Protein AF-0000000086879942 (afdb_homodimer)

Secondary structure (DSSP, 8-state):
-------------------------S----------PPPPPPSSHHHHHHHHHHHHHHHHHHHHHHHTTSS--STT--EEEPPPEEEEEEEETTTEEEEEEEEEEEEEETTEEEEEEEEEEEEEEEETTTEEEEEEEEEE------/-----------------SS-----------------PPPPPPSSHHHHHHHHHHHHHHHHHHHHHHHTTSS--STT--EEEPPPEEEEEEEETTTEEEEEEEEEEEEEETTEEEEEEEEEEEEEEEETTTEEEEEEEEEE------

Sequence (292 aa):
MSILVLSIGAILSIPSVSAAHPHDEVTKGKDSIEWVALWGFPQTREKQLERMLTTELQRKTLFALQEKQYLKSGKENVYSIEPFQVANMRTVEGGFYVLDVIASVHKVINNKVDKKVEKYQITFRHSYDLGFVVTNVVKKLTTLSCMSILVLSIGAILSIPSVSAAHPHDEVTKGKDSIEWVALWGFPQTREKQLERMLTTELQRKTLFALQEKQYLKSGKENVYSIEPFQVANMRTVEGGFYVLDVIASVHKVINNKVDKKVEKYQITFRHSYDLGFVVTNVVKKLTTLSC

Structure (mmCIF, N/CA/C/O backbone):
data_AF-0000000086879942-model_v1
#
loop_
_entity.id
_entity.type
_entity.pdbx_description
1 polymer 'DUF3888 domain-containing protein'
#
loop_
_atom_site.group_PDB
_atom_site.id
_atom_site.type_symbol
_atom_site.label_atom_id
_atom_site.label_alt_id
_atom_site.label_comp_id
_atom_site.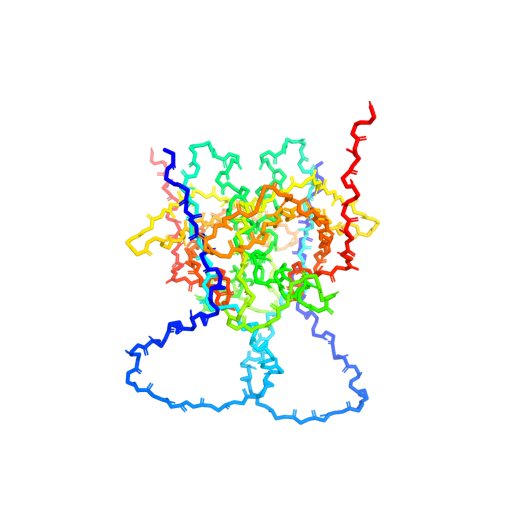label_asym_id
_atom_site.label_entity_id
_atom_site.label_seq_id
_atom_site.pdbx_PDB_ins_code
_atom_site.Cartn_x
_atom_site.Cartn_y
_atom_site.Cartn_z
_atom_site.occupancy
_atom_site.B_iso_or_equiv
_atom_site.auth_seq_id
_atom_site.auth_comp_id
_atom_site.auth_asym_id
_atom_site.auth_atom_id
_atom_site.pdbx_PDB_model_num
ATOM 1 N N . MET A 1 1 ? 11.547 26.438 -6.938 1 19.48 1 MET A N 1
ATOM 2 C CA . MET A 1 1 ? 11.141 25.438 -5.965 1 19.48 1 MET A CA 1
ATOM 3 C C . MET A 1 1 ? 9.625 25.266 -5.953 1 19.48 1 MET A C 1
ATOM 5 O O . MET A 1 1 ? 8.906 26.125 -5.453 1 19.48 1 MET A O 1
ATOM 9 N N . SER A 1 2 ? 8.953 24.844 -6.957 1 19.64 2 SER A N 1
ATOM 10 C CA . SER A 1 2 ? 7.5 24.875 -7.109 1 19.64 2 SER A CA 1
ATOM 11 C C . SER A 1 2 ? 6.812 24.078 -6.012 1 19.64 2 SER A C 1
ATOM 13 O O . SER A 1 2 ? 7.062 22.875 -5.859 1 19.64 2 SER A O 1
ATOM 15 N N . ILE A 1 3 ? 6.605 24.891 -4.965 1 20.94 3 ILE A N 1
ATOM 16 C CA . ILE A 1 3 ? 5.898 24.391 -3.789 1 20.94 3 ILE A CA 1
ATOM 17 C C . ILE A 1 3 ? 4.492 23.953 -4.18 1 20.94 3 ILE A C 1
ATOM 19 O O . ILE A 1 3 ? 3.76 24.688 -4.844 1 20.94 3 ILE A O 1
ATOM 23 N N . LEU A 1 4 ? 4.355 22.828 -4.449 1 23.31 4 LEU A N 1
ATOM 24 C CA . LEU A 1 4 ? 2.988 22.375 -4.664 1 23.31 4 LEU A CA 1
ATOM 25 C C . LEU A 1 4 ? 2.141 22.578 -3.414 1 23.31 4 LEU A C 1
ATOM 27 O O . LEU A 1 4 ? 2.494 22.109 -2.33 1 23.31 4 LEU A O 1
ATOM 31 N N . VAL A 1 5 ? 1.618 23.797 -3.389 1 24.08 5 VAL A N 1
ATOM 32 C CA . VAL A 1 5 ? 0.678 24.109 -2.318 1 24.08 5 VAL A CA 1
ATOM 33 C C . VAL A 1 5 ? -0.572 23.25 -2.459 1 24.08 5 VAL A C 1
ATOM 35 O O . VAL A 1 5 ? -1.153 23.156 -3.543 1 24.08 5 VAL A O 1
ATOM 38 N N . LEU A 1 6 ? -0.509 22.281 -1.797 1 26.98 6 LEU A N 1
ATOM 39 C CA . LEU A 1 6 ? -1.739 21.5 -1.755 1 26.98 6 LEU A CA 1
ATOM 40 C C . LEU A 1 6 ? -2.816 22.219 -0.951 1 26.98 6 LEU A C 1
ATOM 42 O O . LEU A 1 6 ? -2.592 22.578 0.204 1 26.98 6 LEU A O 1
ATOM 46 N N . SER A 1 7 ? -3.457 23.125 -1.669 1 24.33 7 SER A N 1
ATOM 47 C CA . SER A 1 7 ? -4.676 23.5 -0.963 1 24.33 7 SER A CA 1
ATOM 48 C C . SER A 1 7 ? -5.547 22.297 -0.667 1 24.33 7 SER A C 1
ATOM 50 O O . SER A 1 7 ? -5.812 21.484 -1.556 1 24.33 7 SER A O 1
ATOM 52 N N . ILE A 1 8 ? -5.406 21.859 0.352 1 27.02 8 ILE A N 1
ATOM 53 C CA . ILE A 1 8 ? -6.414 20.891 0.772 1 27.02 8 ILE A CA 1
ATOM 54 C C . ILE A 1 8 ? -7.789 21.547 0.793 1 27.02 8 ILE A C 1
ATOM 56 O O . ILE A 1 8 ? -8.141 22.234 1.756 1 27.02 8 ILE A O 1
ATOM 60 N N . GLY A 1 9 ? -8.258 22.375 -0.102 1 25.64 9 GLY A N 1
ATOM 61 C CA . GLY A 1 9 ? -9.711 22.438 -0.147 1 25.64 9 GLY A CA 1
ATOM 62 C C . GLY A 1 9 ? -10.344 21.094 -0.454 1 25.64 9 GLY A C 1
ATOM 63 O O . GLY A 1 9 ? -9.75 20.266 -1.144 1 25.64 9 GLY A O 1
ATOM 64 N N . ALA A 1 10 ? -11.25 20.484 0.418 1 26.92 10 ALA A N 1
ATOM 65 C CA . ALA A 1 10 ? -11.828 19.234 -0.067 1 26.92 10 ALA A CA 1
ATOM 66 C C . ALA A 1 10 ? -12.328 19.375 -1.502 1 26.92 10 ALA A C 1
ATOM 68 O O . ALA A 1 10 ? -13.516 19.625 -1.73 1 26.92 10 ALA A O 1
ATOM 69 N N . ILE A 1 11 ? -11.945 20.062 -2.355 1 23.33 11 ILE A N 1
ATOM 70 C CA . ILE A 1 11 ? -12.75 20.016 -3.568 1 23.33 11 ILE A CA 1
ATOM 71 C C . ILE A 1 11 ? -12.633 18.625 -4.211 1 23.33 11 ILE A C 1
ATOM 73 O O . ILE A 1 11 ? -11.539 18.188 -4.562 1 23.33 11 ILE A O 1
ATOM 77 N N . LEU A 1 12 ? -13.758 17.688 -3.975 1 26.22 12 LEU A N 1
ATOM 78 C CA . LEU A 1 12 ? -14.242 16.531 -4.73 1 26.22 12 LEU A CA 1
ATOM 79 C C . LEU A 1 12 ? -14.219 16.812 -6.23 1 26.22 12 LEU A C 1
ATOM 81 O O . LEU A 1 12 ? -14.859 17.766 -6.695 1 26.22 12 LEU A O 1
ATOM 85 N N . SER A 1 13 ? -13.281 16.891 -6.746 1 25.53 13 SER A N 1
ATOM 86 C CA . SER A 1 13 ? -13.602 17.078 -8.156 1 25.53 13 SER A CA 1
ATOM 87 C C . SER A 1 13 ? -14.617 16.047 -8.641 1 25.53 13 SER A C 1
ATOM 89 O O . SER A 1 13 ? -14.523 14.867 -8.281 1 25.53 13 SER A O 1
ATOM 91 N N . ILE A 1 14 ? -15.914 16.531 -8.969 1 24.05 14 ILE A N 1
ATOM 92 C CA . ILE A 1 14 ? -16.969 15.938 -9.781 1 24.05 14 ILE A CA 1
ATOM 93 C C . ILE A 1 14 ? -16.359 15.258 -11 1 24.05 14 ILE A C 1
ATOM 95 O O . ILE A 1 14 ? -15.633 15.875 -11.773 1 24.05 14 ILE A O 1
ATOM 99 N N . PRO A 1 15 ? -16.234 13.938 -10.883 1 27.42 15 PRO A N 1
ATOM 100 C CA . PRO A 1 15 ? -16.266 13.438 -12.258 1 27.42 15 PRO A CA 1
ATOM 101 C C . PRO A 1 15 ? -17.328 14.133 -13.117 1 27.42 15 PRO A C 1
ATOM 103 O O . PRO A 1 15 ? -18.391 14.477 -12.617 1 27.42 15 PRO A O 1
ATOM 106 N N . SER A 1 16 ? -17 15.031 -13.891 1 25.28 16 SER A N 1
ATOM 107 C CA . SER A 1 16 ? -18.078 15.133 -14.867 1 25.28 16 SER A CA 1
ATOM 108 C C . SER A 1 16 ? -18.469 13.766 -15.414 1 25.28 16 SER A C 1
ATOM 110 O O . SER A 1 16 ? -17.984 13.344 -16.469 1 25.28 16 SER A O 1
ATOM 112 N N . VAL A 1 17 ? -18.391 12.586 -14.539 1 23.81 17 VAL A N 1
ATOM 113 C CA . VAL A 1 17 ? -19.234 11.547 -15.117 1 23.81 17 VAL A CA 1
ATOM 114 C C . VAL A 1 17 ? -20.688 12.008 -15.133 1 23.81 17 VAL A C 1
ATOM 116 O O . VAL A 1 17 ? -21.172 12.586 -14.156 1 23.81 17 VAL A O 1
ATOM 119 N N . SER A 1 18 ? -21.359 12.328 -16.297 1 23.78 18 SER A N 1
ATOM 120 C CA . SER A 1 18 ? -22.797 12.078 -16.438 1 23.78 18 SER A CA 1
ATOM 121 C C . SER A 1 18 ? -23.203 10.773 -15.758 1 23.78 18 SER A C 1
ATOM 123 O O . SER A 1 18 ? -24.219 10.727 -15.055 1 23.78 18 SER A O 1
ATOM 125 N N . ALA A 1 19 ? -23.016 9.508 -16.297 1 23.11 19 ALA A N 1
ATOM 126 C CA . ALA A 1 19 ? -24.031 8.484 -16.047 1 23.11 19 ALA A CA 1
ATOM 127 C C . ALA A 1 19 ? -23.969 8 -14.594 1 23.11 19 ALA A C 1
ATOM 129 O O . ALA A 1 19 ? -22.938 7.469 -14.156 1 23.11 19 ALA A O 1
ATOM 130 N N . ALA A 1 20 ? -24.797 8.352 -13.461 1 24.28 20 ALA A N 1
ATOM 131 C CA . ALA A 1 20 ? -25.266 8.305 -12.078 1 24.28 20 ALA A CA 1
ATOM 132 C C . ALA A 1 20 ? -25.531 6.871 -11.641 1 24.28 20 ALA A C 1
ATOM 134 O O . ALA A 1 20 ? -25.766 6.609 -10.461 1 24.28 20 ALA A O 1
ATOM 135 N N . HIS A 1 21 ? -25.344 5.637 -12.125 1 22.23 21 HIS A N 1
ATOM 136 C CA . HIS A 1 21 ? -26.484 4.957 -11.523 1 22.23 21 HIS A CA 1
ATOM 137 C C . HIS A 1 21 ? -26.188 4.516 -10.102 1 22.23 21 HIS A C 1
ATOM 139 O O . HIS A 1 21 ? -27 4.719 -9.195 1 22.23 21 HIS A O 1
ATOM 145 N N . PRO A 1 22 ? -25.672 3.164 -9.641 1 24.02 22 PRO A N 1
ATOM 146 C CA . PRO A 1 22 ? -26.391 2.297 -8.711 1 24.02 22 PRO A CA 1
ATOM 147 C C . PRO A 1 22 ? -26.016 2.553 -7.254 1 24.02 22 PRO A C 1
ATOM 149 O O . PRO A 1 22 ? -24.969 3.158 -6.98 1 24.02 22 PRO A O 1
ATOM 152 N N . HIS A 1 23 ? -26.094 1.524 -6.023 1 25.52 23 HIS A N 1
ATOM 153 C CA . HIS A 1 23 ? -26.781 1.329 -4.75 1 25.52 23 HIS A CA 1
ATOM 154 C C . HIS A 1 23 ? -25.859 1.663 -3.578 1 25.52 23 HIS A C 1
ATOM 156 O O . HIS A 1 23 ? -26.219 2.48 -2.723 1 25.52 23 HIS A O 1
ATOM 162 N N . ASP A 1 24 ? -25.328 0.552 -2.445 1 27.03 24 ASP A N 1
ATOM 163 C CA . ASP A 1 24 ? -25.469 0.345 -1.008 1 27.03 24 ASP A CA 1
ATOM 164 C C . ASP A 1 24 ? -24.328 0.986 -0.236 1 27.03 24 ASP A C 1
ATOM 166 O O . ASP A 1 24 ? -23.219 1.152 -0.773 1 27.03 24 ASP A O 1
ATOM 170 N N . GLU A 1 25 ? -24.297 1.095 1.418 1 28.23 25 GLU A N 1
ATOM 171 C CA . GLU A 1 25 ? -23.984 1.96 2.553 1 28.23 25 GLU A CA 1
ATOM 172 C C . GLU A 1 25 ? -22.562 1.727 3.059 1 28.23 25 GLU A C 1
ATOM 174 O O . GLU A 1 25 ? -22.328 0.833 3.875 1 28.23 25 GLU A O 1
ATOM 179 N N . VAL A 1 26 ? -21.609 1.06 2.604 1 33.38 26 VAL A N 1
ATOM 180 C CA . VAL A 1 26 ? -20.359 1.128 3.361 1 33.38 26 VAL A CA 1
ATOM 181 C C . VAL A 1 26 ? -20.219 2.514 3.98 1 33.38 26 VAL A C 1
ATOM 183 O O . VAL A 1 26 ? -20.531 3.523 3.346 1 33.38 26 VAL A O 1
ATOM 186 N N . THR A 1 27 ? -20.172 2.666 5.453 1 32.66 27 THR A N 1
ATOM 187 C CA . THR A 1 27 ? -20.094 3.908 6.211 1 32.66 27 THR A CA 1
ATOM 188 C C . THR A 1 27 ? -19.188 4.914 5.508 1 32.66 27 THR A C 1
ATOM 190 O O . THR A 1 27 ? -18.016 4.641 5.281 1 32.66 27 THR A O 1
ATOM 193 N N . LYS A 1 28 ? -19.594 5.652 4.723 1 37.5 28 LYS A N 1
ATOM 194 C CA . LYS A 1 28 ? -19.422 6.676 3.701 1 37.5 28 LYS A CA 1
ATOM 195 C C . LYS A 1 28 ? -18.672 7.883 4.262 1 37.5 28 LYS A C 1
ATOM 197 O O . LYS A 1 28 ? -18.812 9 3.75 1 37.5 28 LYS A O 1
ATOM 202 N N . GLY A 1 29 ? -18.188 7.75 5.734 1 37.31 29 GLY A N 1
ATOM 203 C CA . GLY A 1 29 ? -17.688 9.117 5.844 1 37.31 29 GLY A CA 1
ATOM 204 C C . GLY A 1 29 ? -16.578 9.43 4.871 1 37.31 29 GLY A C 1
ATOM 205 O O . GLY A 1 29 ? -15.586 8.688 4.789 1 37.31 29 GLY A O 1
ATOM 206 N N . LYS A 1 30 ? -16.875 9.578 3.783 1 43.25 30 LYS A N 1
ATOM 207 C CA . LYS A 1 30 ? -15.992 10.078 2.74 1 43.25 30 LYS A CA 1
ATOM 208 C C . LYS A 1 30 ? -15.07 11.172 3.281 1 43.25 30 LYS A C 1
ATOM 210 O O . LYS A 1 30 ? -15.516 12.047 4.023 1 43.25 30 LYS A O 1
ATOM 215 N N . ASP A 1 31 ? -13.805 10.664 3.703 1 47.91 31 ASP A N 1
ATOM 216 C CA . ASP A 1 31 ? -12.922 11.797 3.953 1 47.91 31 ASP A CA 1
ATOM 217 C C . ASP A 1 31 ? -13.203 12.945 2.982 1 47.91 31 ASP A C 1
ATOM 219 O O . ASP A 1 31 ? -13.75 12.719 1.898 1 47.91 31 ASP A O 1
ATOM 223 N N . SER A 1 32 ? -13.672 14.008 3.627 1 49.09 32 SER A N 1
ATOM 224 C CA . SER A 1 32 ? -13.938 15.234 2.887 1 49.09 32 SER A CA 1
ATOM 225 C C . SER A 1 32 ? -12.672 15.773 2.234 1 49.09 32 SER A C 1
ATOM 227 O O . SER A 1 32 ? -12.516 16.984 2.074 1 49.09 32 SER A O 1
ATOM 229 N N . ILE A 1 33 ? -11.68 14.805 2.201 1 47.62 33 ILE A N 1
ATOM 230 C CA . ILE A 1 33 ? -10.445 15.266 1.58 1 47.62 33 ILE A CA 1
ATOM 231 C C . ILE A 1 33 ? -10.664 15.469 0.082 1 47.62 33 ILE A C 1
ATOM 233 O O . ILE A 1 33 ? -11.055 14.531 -0.624 1 47.62 33 ILE A O 1
ATOM 237 N N . GLU A 1 34 ? -10.844 16.625 -0.302 1 46.31 34 GLU A N 1
ATOM 238 C CA . GLU A 1 34 ? -11.156 16.984 -1.684 1 46.31 34 GLU A CA 1
ATOM 239 C C . GLU A 1 34 ? -9.93 16.844 -2.578 1 46.31 34 GLU A C 1
ATOM 241 O O . GLU A 1 34 ? -10.047 16.453 -3.74 1 46.31 34 GLU A O 1
ATOM 246 N N . TRP A 1 35 ? -8.664 17.359 -2.09 1 46.47 35 TRP A N 1
ATOM 247 C CA . TRP A 1 35 ? -7.547 17.375 -3.023 1 46.47 35 TRP A CA 1
ATOM 248 C C . TRP A 1 35 ? -6.27 16.875 -2.357 1 46.47 35 TRP A C 1
ATOM 250 O O . TRP A 1 35 ? -6.105 17 -1.143 1 46.47 35 TRP A O 1
ATOM 260 N N . VAL A 1 36 ? -5.598 16 -2.988 1 49.66 36 VAL A N 1
ATOM 261 C CA . VAL A 1 36 ? -4.262 15.594 -2.557 1 49.66 36 VAL A CA 1
ATOM 262 C C . VAL A 1 36 ? -3.232 16.031 -3.598 1 49.66 36 VAL A C 1
ATOM 264 O O . VAL A 1 36 ? -3.469 15.906 -4.801 1 49.66 36 VAL A O 1
ATOM 267 N N . ALA A 1 37 ? -2.268 17.031 -3.258 1 48.88 37 ALA A N 1
ATOM 268 C CA . ALA A 1 37 ? -1.155 17.406 -4.121 1 48.88 37 ALA A CA 1
ATOM 269 C C . ALA A 1 37 ? -0.241 16.219 -4.402 1 48.88 37 ALA A C 1
ATOM 271 O O . ALA A 1 37 ? 0.017 15.406 -3.514 1 48.88 37 ALA A O 1
ATOM 272 N N . LEU A 1 38 ? -0.044 16.141 -5.723 1 56.38 38 LEU A N 1
ATOM 273 C CA . LEU A 1 38 ? 0.907 15.109 -6.129 1 56.38 38 LEU A CA 1
ATOM 274 C C . LEU A 1 38 ? 2.336 15.648 -6.082 1 56.38 38 LEU A C 1
ATOM 276 O O . LEU A 1 38 ? 2.572 16.828 -6.359 1 56.38 38 LEU A O 1
ATOM 280 N N . TRP A 1 39 ? 3.229 15.172 -5.391 1 63.19 39 TRP A N 1
ATOM 281 C CA . TRP A 1 39 ? 4.668 15.406 -5.328 1 63.19 39 TRP A CA 1
ATOM 282 C C . TRP A 1 39 ? 5.363 14.852 -6.566 1 63.19 39 TRP A C 1
ATOM 284 O O . TRP A 1 39 ? 4.793 14.031 -7.293 1 63.19 39 TRP A O 1
ATOM 294 N N . GLY A 1 40 ? 6.43 15.625 -6.879 1 70.81 40 GLY A N 1
ATOM 295 C CA . GLY A 1 40 ? 7.242 15.062 -7.945 1 70.81 40 GLY A CA 1
ATOM 296 C C . GLY A 1 40 ? 7.562 13.594 -7.742 1 70.81 40 GLY A C 1
ATOM 297 O O . GLY A 1 40 ? 7.566 13.109 -6.609 1 70.81 40 GLY A O 1
ATOM 298 N N . PHE A 1 41 ? 7.738 13.031 -8.922 1 83.5 41 PHE A N 1
ATOM 299 C CA . PHE A 1 41 ? 8.094 11.617 -8.875 1 83.5 41 PHE A CA 1
ATOM 300 C C . PHE A 1 41 ? 9.57 11.445 -8.523 1 83.5 41 PHE A C 1
ATOM 302 O O . PHE A 1 41 ? 10.445 12.031 -9.164 1 83.5 41 PHE A O 1
ATOM 309 N N . PRO A 1 42 ? 9.844 10.656 -7.473 1 90.56 42 PRO A N 1
ATOM 310 C CA . PRO A 1 42 ? 11.227 10.531 -7.016 1 90.56 42 PRO A CA 1
ATOM 311 C C . PRO A 1 42 ? 12.133 9.883 -8.062 1 90.56 42 PRO A C 1
ATOM 313 O O . PRO A 1 42 ? 11.656 9.211 -8.977 1 90.56 42 PRO A O 1
ATOM 316 N N . GLN A 1 43 ? 13.445 10.086 -7.816 1 91.44 43 GLN A N 1
ATOM 317 C CA . GLN A 1 43 ? 14.414 9.633 -8.812 1 91.44 43 GLN A CA 1
ATOM 318 C C . GLN A 1 43 ? 14.945 8.25 -8.469 1 91.44 43 GLN A C 1
ATOM 320 O O . GLN A 1 43 ? 15.211 7.438 -9.359 1 91.44 43 GLN A O 1
ATOM 325 N N . THR A 1 44 ? 15.156 7.988 -7.195 1 95.75 44 THR A N 1
ATOM 326 C CA . THR A 1 44 ? 15.734 6.707 -6.812 1 95.75 44 THR A CA 1
ATOM 327 C C . THR A 1 44 ? 14.641 5.664 -6.59 1 95.75 44 THR A C 1
ATOM 329 O O . THR A 1 44 ? 13.516 6.008 -6.211 1 95.75 44 THR A O 1
ATOM 332 N N . ARG A 1 45 ? 14.969 4.457 -6.781 1 97.31 45 ARG A N 1
ATOM 333 C CA . ARG A 1 45 ? 14.016 3.363 -6.602 1 97.31 45 ARG A CA 1
ATOM 334 C C . ARG A 1 45 ? 13.484 3.33 -5.172 1 97.31 45 ARG A C 1
ATOM 336 O O . ARG A 1 45 ? 12.289 3.127 -4.953 1 97.31 45 ARG A O 1
ATOM 343 N N . GLU A 1 46 ? 14.375 3.543 -4.258 1 97.38 46 GLU A N 1
ATOM 344 C CA . GLU A 1 46 ? 13.969 3.533 -2.857 1 97.38 46 GLU A CA 1
ATOM 345 C C . GLU A 1 46 ? 12.922 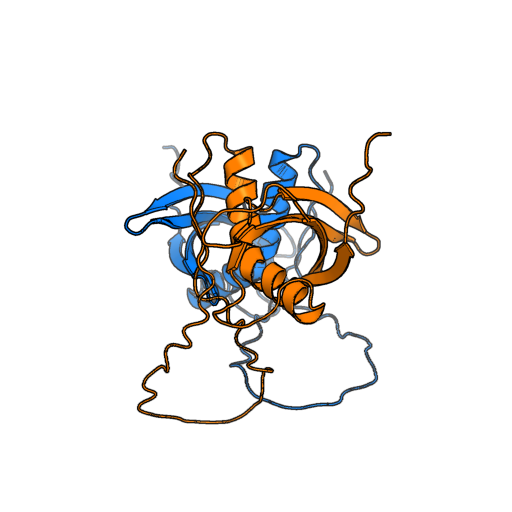4.609 -2.58 1 97.38 46 GLU A C 1
ATOM 347 O O . GLU A 1 46 ? 11.883 4.336 -1.967 1 97.38 46 GLU A O 1
ATOM 352 N N . LYS A 1 47 ? 13.148 5.762 -3.057 1 95.75 47 LYS A N 1
ATOM 353 C CA . LYS A 1 47 ? 12.211 6.855 -2.844 1 95.75 47 LYS A CA 1
ATOM 354 C C . LYS A 1 47 ? 10.914 6.625 -3.615 1 95.75 47 LYS A C 1
ATOM 356 O O . LYS A 1 47 ? 9.836 7.012 -3.158 1 95.75 47 LYS A O 1
ATOM 361 N N . GLN A 1 48 ? 11.016 5.949 -4.742 1 96 48 GLN A N 1
ATOM 362 C CA . GLN A 1 48 ? 9.812 5.617 -5.496 1 96 48 GLN A CA 1
ATOM 363 C C . GLN A 1 48 ? 8.953 4.602 -4.75 1 96 48 GLN A C 1
ATOM 365 O O . GLN A 1 48 ? 7.73 4.754 -4.664 1 96 48 GLN A O 1
ATOM 370 N N . LEU A 1 49 ? 9.594 3.65 -4.211 1 97.88 49 LEU A N 1
ATOM 371 C CA . LEU A 1 49 ? 8.875 2.656 -3.422 1 97.88 49 LEU A CA 1
ATOM 372 C C . LEU A 1 49 ? 8.18 3.305 -2.229 1 97.88 49 LEU A C 1
ATOM 374 O O . LEU A 1 49 ? 7.02 3.014 -1.949 1 97.88 49 LEU A O 1
ATOM 378 N N . GLU A 1 50 ? 8.883 4.188 -1.598 1 96.88 50 GLU A N 1
ATOM 379 C CA . GLU A 1 50 ? 8.297 4.883 -0.456 1 96.88 50 GLU A CA 1
ATOM 380 C C . GLU A 1 50 ? 7.105 5.734 -0.883 1 96.88 50 GLU A C 1
ATOM 382 O O . GLU A 1 50 ? 6.07 5.742 -0.217 1 96.88 50 GLU A O 1
ATOM 387 N N . ARG A 1 51 ? 7.242 6.344 -1.981 1 92.88 51 ARG A N 1
ATOM 388 C CA . ARG A 1 51 ? 6.152 7.172 -2.492 1 92.88 51 ARG A CA 1
ATOM 389 C C . ARG A 1 51 ? 4.938 6.32 -2.838 1 92.88 51 ARG A C 1
ATOM 391 O O . ARG A 1 51 ? 3.807 6.676 -2.496 1 92.88 51 ARG A O 1
ATOM 398 N N . MET A 1 52 ? 5.129 5.211 -3.477 1 95 52 MET A N 1
ATOM 399 C CA . MET A 1 52 ? 4.023 4.324 -3.836 1 95 52 MET A CA 1
ATOM 400 C C . MET A 1 52 ? 3.314 3.807 -2.588 1 95 52 MET A C 1
ATOM 402 O O . MET A 1 52 ? 2.084 3.805 -2.523 1 95 52 MET A O 1
ATOM 406 N N . LEU A 1 53 ? 4.141 3.443 -1.63 1 96.81 53 LEU A N 1
ATOM 407 C CA . LEU A 1 53 ? 3.586 2.91 -0.391 1 96.81 53 LEU A CA 1
ATOM 408 C C . LEU A 1 53 ? 2.779 3.975 0.346 1 96.81 53 LEU A C 1
ATOM 410 O O . LEU A 1 53 ? 1.633 3.734 0.73 1 96.81 53 LEU A O 1
ATOM 414 N N . THR A 1 54 ? 3.338 5.145 0.462 1 93.25 54 THR A N 1
ATOM 415 C CA . THR A 1 54 ? 2.656 6.172 1.243 1 93.25 54 THR A CA 1
ATOM 416 C C . THR A 1 54 ? 1.448 6.715 0.486 1 93.25 54 THR A C 1
ATOM 418 O O . THR A 1 54 ? 0.457 7.117 1.097 1 93.25 54 THR A O 1
ATOM 421 N N . THR A 1 55 ? 1.518 6.676 -0.821 1 90.31 55 THR A N 1
ATOM 422 C CA . THR A 1 55 ? 0.347 7.043 -1.609 1 90.31 55 THR A CA 1
ATOM 423 C C . THR A 1 55 ? -0.788 6.047 -1.388 1 90.31 55 THR A C 1
ATOM 425 O O . THR A 1 55 ? -1.947 6.441 -1.245 1 90.31 55 THR A O 1
ATOM 428 N N . GLU A 1 56 ? -0.447 4.789 -1.326 1 93 56 GLU A N 1
ATOM 429 C CA . GLU A 1 56 ? -1.427 3.744 -1.049 1 93 56 GLU A CA 1
ATOM 430 C C . GLU A 1 56 ? -2.072 3.941 0.319 1 93 56 GLU A C 1
ATOM 432 O O . GLU A 1 56 ? -3.262 3.668 0.495 1 93 56 GLU A O 1
ATOM 437 N N . LEU A 1 57 ? -1.331 4.48 1.235 1 93.56 57 LEU A N 1
ATOM 438 C CA . LEU A 1 57 ? -1.787 4.594 2.617 1 93.56 57 LEU A CA 1
ATOM 439 C C . LEU A 1 57 ? -2.361 5.98 2.885 1 93.56 57 LEU A C 1
ATOM 441 O O . LEU A 1 57 ? -2.807 6.27 3.998 1 93.56 57 LEU A O 1
ATOM 445 N N . GLN A 1 58 ? -2.348 6.828 1.913 1 89 58 GLN A N 1
ATOM 446 C CA . GLN A 1 58 ? -2.615 8.25 2.084 1 89 58 GLN A CA 1
ATOM 447 C C . GLN A 1 58 ? -4.012 8.484 2.658 1 89 58 GLN A C 1
ATOM 449 O O . GLN A 1 58 ? -4.168 9.203 3.645 1 89 58 GLN A O 1
ATOM 454 N N . ARG A 1 59 ? -5.008 7.848 2.141 1 86 59 ARG A N 1
ATOM 455 C CA . ARG A 1 59 ? -6.371 8.07 2.609 1 86 59 ARG A CA 1
ATOM 456 C C . ARG A 1 59 ? -6.547 7.586 4.043 1 86 59 ARG A C 1
ATOM 458 O O . ARG A 1 59 ? -7.184 8.258 4.859 1 86 59 ARG A O 1
ATOM 465 N N . LYS A 1 60 ? -5.988 6.473 4.289 1 89.94 60 LYS A N 1
ATOM 466 C CA . LYS A 1 60 ? -6.055 5.934 5.648 1 89.94 60 LYS A CA 1
ATOM 467 C C . LYS A 1 60 ? -5.387 6.875 6.645 1 89.94 60 LYS A C 1
ATOM 469 O O . LYS A 1 60 ? -5.887 7.07 7.754 1 89.94 60 LYS A O 1
ATOM 474 N N . THR A 1 61 ? -4.273 7.422 6.227 1 91.81 61 THR A N 1
ATOM 475 C CA . THR A 1 61 ? -3.531 8.352 7.066 1 91.81 61 THR A CA 1
ATOM 476 C C . THR A 1 61 ? -4.352 9.617 7.328 1 91.81 61 THR A C 1
ATOM 478 O O . THR A 1 61 ? -4.5 10.039 8.477 1 91.81 61 THR A O 1
ATOM 481 N N . LEU A 1 62 ? -4.871 10.102 6.305 1 86.75 62 LEU A N 1
ATOM 482 C CA . LEU A 1 62 ? -5.637 11.336 6.418 1 86.75 62 LEU A CA 1
ATOM 483 C C . LEU A 1 62 ? -6.906 11.117 7.238 1 86.75 62 LEU A C 1
ATOM 485 O O . LEU A 1 62 ? -7.258 11.953 8.078 1 86.75 62 LEU A O 1
ATOM 489 N N . PHE A 1 63 ? -7.566 10.023 7.047 1 87.44 63 PHE A N 1
ATOM 490 C CA . PHE A 1 63 ? -8.758 9.695 7.816 1 87.44 63 PHE A CA 1
ATOM 491 C C . PHE A 1 63 ? -8.43 9.562 9.297 1 87.44 63 PHE A C 1
ATOM 493 O O . PHE A 1 63 ? -9.164 10.055 10.148 1 87.44 63 PHE A O 1
ATOM 500 N N . ALA A 1 64 ? -7.348 8.945 9.562 1 92.12 64 ALA A N 1
ATOM 501 C CA . ALA A 1 64 ? -6.922 8.766 10.945 1 92.12 64 ALA A CA 1
ATOM 502 C C . ALA A 1 64 ? -6.66 10.109 11.617 1 92.12 64 ALA A C 1
ATOM 504 O O . ALA A 1 64 ? -7.027 10.312 12.773 1 92.12 64 ALA A O 1
ATOM 505 N N . LEU A 1 65 ? -6.031 10.984 10.883 1 91.19 65 LEU A N 1
ATOM 506 C CA . LEU A 1 65 ? -5.746 12.312 11.422 1 91.19 65 LEU A CA 1
ATOM 507 C C . LEU A 1 65 ? -7.035 13.094 11.648 1 91.19 65 LEU A C 1
ATOM 509 O O . LEU A 1 65 ? -7.148 13.836 12.625 1 91.19 65 LEU A O 1
ATOM 513 N N . GLN A 1 66 ? -7.98 12.883 10.805 1 86.94 66 GLN A N 1
ATOM 514 C CA . GLN A 1 66 ? -9.273 13.539 10.961 1 86.94 66 GLN A CA 1
ATOM 515 C C . GLN A 1 66 ? -10.039 12.969 12.148 1 86.94 66 GLN A C 1
ATOM 517 O O . GLN A 1 66 ? -10.648 13.719 12.914 1 86.94 66 GLN A O 1
ATOM 522 N N . GLU A 1 67 ? -9.969 11.703 12.273 1 88.06 67 GLU A N 1
ATOM 523 C CA . GLU A 1 67 ? -10.648 11.039 13.383 1 88.06 67 GLU A CA 1
ATOM 524 C C . GLU A 1 67 ? -10.117 11.531 14.727 1 88.06 67 GLU A C 1
ATOM 526 O O . GLU A 1 67 ? -10.867 11.617 15.703 1 88.06 67 GLU A O 1
ATOM 531 N N . LYS A 1 68 ? -8.867 11.906 14.758 1 92.69 68 LYS A N 1
ATOM 532 C CA . LYS A 1 68 ? -8.242 12.398 15.984 1 92.69 68 LYS A CA 1
ATOM 533 C C . LYS A 1 68 ? -8.383 13.914 16.109 1 92.69 68 LYS A C 1
ATOM 535 O O . LYS A 1 68 ? -7.871 14.516 17.047 1 92.69 68 LYS A O 1
ATOM 540 N N . GLN A 1 69 ? -8.922 14.539 15.102 1 89.31 69 GLN A N 1
ATOM 541 C CA . GLN A 1 69 ? -9.195 15.969 15.055 1 89.31 69 GLN A CA 1
ATOM 542 C C . GLN A 1 69 ? -7.898 16.766 14.93 1 89.31 69 GLN A C 1
ATOM 544 O O . GLN A 1 69 ? -7.836 17.938 15.344 1 89.31 69 GLN A O 1
ATOM 549 N N . TYR A 1 70 ? -6.922 16.109 14.445 1 90.38 70 TYR A N 1
ATOM 550 C CA . TYR A 1 70 ? -5.688 16.812 14.125 1 90.38 70 TYR A CA 1
ATOM 551 C C . TYR A 1 70 ? -5.824 17.594 12.82 1 90.38 70 TYR A C 1
ATOM 553 O O . TYR A 1 70 ? -5.168 18.609 12.625 1 90.38 70 TYR A O 1
ATOM 561 N N . LEU A 1 71 ? -6.578 17.031 11.906 1 85.62 71 LEU A N 1
ATOM 562 C CA . LEU A 1 71 ? -7.016 17.719 10.703 1 85.62 71 LEU A CA 1
ATOM 563 C C . LEU A 1 71 ? -8.516 18 10.742 1 85.62 71 LEU A C 1
ATOM 565 O O . LEU A 1 71 ? -9.32 17.062 10.766 1 85.62 71 LEU A O 1
ATOM 569 N N . LYS A 1 72 ? -8.859 19.125 10.711 1 81.69 72 LYS A N 1
ATOM 570 C CA . LYS A 1 72 ? -10.273 19.5 10.789 1 81.69 72 LYS A CA 1
ATOM 571 C C . LYS A 1 72 ? -10.898 19.578 9.398 1 81.69 72 LYS A C 1
ATOM 573 O O . LYS A 1 72 ? -10.258 20.047 8.453 1 81.69 72 LYS A O 1
ATOM 578 N N . SER A 1 73 ? -12.086 19.078 9.375 1 73.69 73 SER A N 1
ATOM 579 C CA . SER A 1 73 ? -12.828 19.156 8.117 1 73.69 73 SER A CA 1
ATOM 580 C C . SER A 1 73 ? -13.375 20.562 7.891 1 73.69 73 SER A C 1
ATOM 582 O O . SER A 1 73 ? -13.43 21.359 8.82 1 73.69 73 SER A O 1
ATOM 584 N N . GLY A 1 74 ? -13.688 20.844 6.574 1 69.62 74 GLY A N 1
ATOM 585 C CA . GLY A 1 74 ? -14.258 22.141 6.25 1 69.62 74 GLY A CA 1
ATOM 586 C C . GLY A 1 74 ? -13.43 22.922 5.246 1 69.62 74 GLY A C 1
ATOM 587 O O . GLY A 1 74 ? -12.203 22.875 5.273 1 69.62 74 GLY A O 1
ATOM 588 N N . LYS A 1 75 ? -14.062 23.719 4.488 1 68.81 75 LYS A N 1
ATOM 589 C CA . LYS A 1 75 ? -13.414 24.469 3.418 1 68.81 75 LYS A CA 1
ATOM 590 C C . LYS A 1 75 ? -12.484 25.547 3.986 1 68.81 75 LYS A C 1
ATOM 592 O O . LYS A 1 75 ? -11.539 25.969 3.318 1 68.81 75 LYS A O 1
ATOM 597 N N . GLU A 1 76 ? -12.797 25.906 5.219 1 74.06 76 GLU A N 1
ATOM 598 C CA . GLU A 1 76 ? -12.008 26.969 5.855 1 74.06 76 GLU A CA 1
ATOM 599 C C . GLU A 1 76 ? -10.695 26.406 6.402 1 74.06 76 GLU A C 1
ATOM 601 O O . GLU A 1 76 ? -9.781 27.172 6.727 1 74.06 76 GLU A O 1
ATOM 606 N N . ASN A 1 77 ? -10.617 25.188 6.523 1 78.25 77 ASN A N 1
ATOM 607 C CA . ASN A 1 77 ? -9.414 24.531 7.035 1 78.25 77 ASN A CA 1
ATOM 608 C C . ASN A 1 77 ? -8.555 23.969 5.906 1 78.25 77 ASN A C 1
ATOM 610 O O . ASN A 1 77 ? -8.867 22.922 5.355 1 78.25 77 ASN A O 1
ATOM 614 N N . VAL A 1 78 ? -7.5 24.672 5.578 1 78.69 78 VAL A N 1
ATOM 615 C CA . VAL A 1 78 ? -6.586 24.281 4.512 1 78.69 78 VAL A CA 1
ATOM 616 C C . VAL A 1 78 ? -5.23 23.906 5.105 1 78.69 78 VAL A C 1
ATOM 618 O O . VAL A 1 78 ? -4.723 24.594 5.992 1 78.69 78 VAL A O 1
ATOM 621 N N . TYR A 1 79 ? -4.75 22.766 4.566 1 82.88 79 TYR A N 1
ATOM 622 C CA . TYR A 1 79 ? -3.459 22.266 5.039 1 82.88 79 TYR A CA 1
ATOM 623 C C . TYR A 1 79 ? -2.512 22.016 3.875 1 82.88 79 TYR A C 1
ATOM 625 O O . TYR A 1 79 ? -2.949 21.672 2.773 1 82.88 79 TYR A O 1
ATOM 633 N N . SER A 1 80 ? -1.274 22.281 4.184 1 81.06 80 SER A N 1
ATOM 634 C CA . SER A 1 80 ? -0.188 21.812 3.33 1 81.06 80 SER A CA 1
ATOM 635 C C . SER A 1 80 ? 0.548 20.641 3.971 1 81.06 80 SER A C 1
ATOM 637 O O . SER A 1 80 ? 1.037 20.75 5.098 1 81.06 80 SER A O 1
ATOM 639 N N . ILE A 1 81 ? 0.607 19.562 3.223 1 84.62 81 ILE A N 1
ATOM 640 C CA . ILE A 1 81 ? 1.185 18.344 3.783 1 84.62 81 ILE A CA 1
ATOM 641 C C . ILE A 1 81 ? 2.4 17.922 2.961 1 84.62 81 ILE A C 1
ATOM 643 O O . ILE A 1 81 ? 2.328 17.844 1.732 1 84.62 81 ILE A O 1
ATOM 647 N N . GLU A 1 82 ? 3.451 17.719 3.623 1 82.56 82 GLU A N 1
ATOM 648 C CA . GLU A 1 82 ? 4.625 17.141 2.961 1 82.56 82 GLU A CA 1
ATOM 649 C C . GLU A 1 82 ? 4.414 15.672 2.625 1 82.56 82 GLU A C 1
ATOM 651 O O . GLU A 1 82 ? 3.568 15.008 3.227 1 82.56 82 GLU A O 1
ATOM 656 N N . PRO A 1 83 ? 5.188 15.242 1.6 1 83.44 83 PRO A N 1
ATOM 657 C CA . PRO A 1 83 ? 5.09 13.805 1.359 1 83.44 83 PRO A CA 1
ATOM 658 C C . PRO A 1 83 ? 5.289 12.977 2.629 1 83.44 83 PRO A C 1
ATOM 660 O O . PRO A 1 83 ? 6.188 13.266 3.422 1 83.44 83 PRO A O 1
ATOM 663 N N . PHE A 1 84 ? 4.41 12.078 2.775 1 90.75 84 PHE A N 1
ATOM 664 C CA . PHE A 1 84 ? 4.539 11.211 3.938 1 90.75 84 PHE A CA 1
ATOM 665 C C . PHE A 1 84 ? 5.867 10.461 3.906 1 90.75 84 PHE A C 1
ATOM 667 O O . PHE A 1 84 ? 6.383 10.141 2.832 1 90.75 84 PHE A O 1
ATOM 674 N N . GLN A 1 85 ? 6.371 10.188 5.105 1 93.56 85 GLN A N 1
ATOM 675 C CA . GLN A 1 85 ? 7.648 9.492 5.227 1 93.56 85 GLN A CA 1
ATOM 676 C C . GLN A 1 85 ? 7.5 8.219 6.051 1 93.56 85 GLN A C 1
ATOM 678 O O . GLN A 1 85 ? 6.852 8.219 7.098 1 93.56 85 GLN A O 1
ATOM 683 N N . VAL A 1 86 ? 8.062 7.18 5.52 1 97.44 86 VAL A N 1
ATOM 684 C CA . VAL A 1 86 ? 8.133 5.953 6.312 1 97.44 86 VAL A CA 1
ATOM 685 C C . VAL A 1 86 ? 9.289 6.051 7.309 1 97.44 86 VAL A C 1
ATOM 687 O O . VAL A 1 86 ? 10.453 6.141 6.914 1 97.44 86 VAL A O 1
ATOM 690 N N . ALA A 1 87 ? 8.953 6.027 8.57 1 97.31 87 ALA A N 1
ATOM 691 C CA . ALA A 1 87 ? 9.961 6.23 9.609 1 97.31 87 ALA A CA 1
ATOM 692 C C . ALA A 1 87 ? 10.531 4.898 10.094 1 97.31 87 ALA A C 1
ATOM 694 O O . ALA A 1 87 ? 11.703 4.812 10.453 1 97.31 87 ALA A O 1
ATOM 695 N N . ASN A 1 88 ? 9.656 3.9 10.172 1 96.94 88 ASN A N 1
ATOM 696 C CA . ASN A 1 88 ? 10.062 2.605 10.711 1 96.94 88 ASN A CA 1
ATOM 697 C C . ASN A 1 88 ? 9.258 1.465 10.094 1 96.94 88 ASN A C 1
ATOM 699 O O . ASN A 1 88 ? 8.078 1.634 9.773 1 96.94 88 ASN A O 1
ATOM 703 N N . MET A 1 89 ? 9.969 0.399 9.844 1 96.81 89 MET A N 1
ATOM 704 C CA . MET A 1 89 ? 9.391 -0.86 9.383 1 96.81 89 MET A CA 1
ATOM 705 C C . MET A 1 89 ? 9.898 -2.029 10.219 1 96.81 89 MET A C 1
ATOM 707 O O . MET A 1 89 ? 11.109 -2.178 10.406 1 96.81 89 MET A O 1
ATOM 711 N N . ARG A 1 90 ? 8.945 -2.834 10.688 1 94.69 90 ARG A N 1
ATOM 712 C CA . ARG A 1 90 ? 9.375 -3.932 11.555 1 94.69 90 ARG A CA 1
ATOM 713 C C . ARG A 1 90 ? 8.359 -5.07 11.531 1 94.69 90 ARG A C 1
ATOM 715 O O . ARG A 1 90 ? 7.246 -4.906 11.023 1 94.69 90 ARG A O 1
ATOM 722 N N . THR A 1 91 ? 8.828 -6.172 12.031 1 89.81 91 THR A N 1
ATOM 723 C CA . THR A 1 91 ? 7.938 -7.281 12.367 1 89.81 91 THR A CA 1
ATOM 724 C C . THR A 1 91 ? 7.695 -7.344 13.875 1 89.81 91 THR A C 1
ATOM 726 O O . THR A 1 91 ? 8.578 -6.996 14.664 1 89.81 91 THR A O 1
ATOM 729 N N . VAL A 1 92 ? 6.48 -7.664 14.195 1 88.06 92 VAL A N 1
ATOM 730 C CA . VAL A 1 92 ? 6.176 -7.828 15.617 1 88.06 92 VAL A CA 1
ATOM 731 C C . VAL A 1 92 ? 5.785 -9.281 15.898 1 88.06 92 VAL A C 1
ATOM 733 O O . VAL A 1 92 ? 5.836 -10.125 15 1 88.06 92 VAL A O 1
ATOM 736 N N . GLU A 1 93 ? 5.508 -9.492 17.156 1 82.06 93 GLU A N 1
ATOM 737 C CA . GLU A 1 93 ? 5.133 -10.844 17.562 1 82.06 93 GLU A CA 1
ATOM 738 C C . GLU A 1 93 ? 4 -11.383 16.688 1 82.06 93 GLU A C 1
ATOM 740 O O . GLU A 1 93 ? 3.041 -10.664 16.391 1 82.06 93 GLU A O 1
ATOM 745 N N . GLY A 1 94 ? 4.18 -12.68 16.219 1 76.56 94 GLY A N 1
ATOM 746 C CA . GLY A 1 94 ? 3.193 -13.289 15.352 1 76.56 94 GLY A CA 1
ATOM 747 C C . GLY A 1 94 ? 3.512 -13.117 13.875 1 76.56 94 GLY A C 1
ATOM 748 O O . GLY A 1 94 ? 2.787 -13.625 13.016 1 76.56 94 GLY A O 1
ATOM 749 N N . GLY A 1 95 ? 4.605 -12.281 13.664 1 77.19 95 GLY A N 1
ATOM 750 C CA . GLY A 1 95 ? 5.07 -12.148 12.297 1 77.19 95 GLY A CA 1
ATOM 751 C C . GLY A 1 95 ? 4.34 -11.07 11.516 1 77.19 95 GLY A C 1
ATOM 752 O O . GLY A 1 95 ? 4.379 -11.055 10.281 1 77.19 95 GLY A O 1
ATOM 753 N N . PHE A 1 96 ? 3.707 -10.18 12.219 1 84.12 96 PHE A N 1
ATOM 754 C CA . PHE A 1 96 ? 2.957 -9.125 11.555 1 84.12 96 PHE A CA 1
ATOM 755 C C . PHE A 1 96 ? 3.865 -7.949 11.203 1 84.12 96 PHE A C 1
ATOM 757 O O . PHE A 1 96 ? 4.754 -7.594 11.977 1 84.12 96 PHE A O 1
ATOM 764 N N . TYR A 1 97 ? 3.623 -7.422 10.055 1 90.88 97 TYR A N 1
ATOM 765 C CA . TYR A 1 97 ? 4.355 -6.23 9.641 1 90.88 97 TYR A CA 1
ATOM 766 C C . TYR A 1 97 ? 3.748 -4.973 10.242 1 90.88 97 TYR A C 1
ATOM 768 O O . TYR A 1 97 ? 2.523 -4.824 10.281 1 90.88 97 TYR A O 1
ATOM 776 N N . VAL A 1 98 ? 4.617 -4.145 10.773 1 95.94 98 VAL A N 1
ATOM 777 C CA . VAL A 1 98 ? 4.227 -2.848 11.312 1 95.94 98 VAL A CA 1
ATOM 778 C C . VAL A 1 98 ? 5.039 -1.74 10.648 1 95.94 98 VAL A C 1
ATOM 780 O O . VAL A 1 98 ? 6.234 -1.907 10.398 1 95.94 98 VAL A O 1
ATOM 783 N N . LEU A 1 99 ? 4.32 -0.658 10.336 1 97.25 99 LEU A N 1
ATOM 784 C CA . LEU A 1 99 ? 4.977 0.482 9.711 1 97.25 99 LEU A CA 1
ATOM 785 C C . LEU A 1 99 ? 4.574 1.786 10.391 1 97.25 99 LEU A C 1
ATOM 787 O O . LEU A 1 99 ? 3.418 1.956 10.781 1 97.25 99 LEU A O 1
ATOM 791 N N . ASP A 1 100 ? 5.586 2.646 10.617 1 98.12 100 ASP A N 1
ATOM 792 C CA . ASP A 1 100 ? 5.34 4.004 11.094 1 98.12 100 ASP A CA 1
ATOM 793 C C . ASP A 1 100 ? 5.496 5.023 9.969 1 98.12 100 ASP A C 1
ATOM 795 O O . ASP A 1 100 ? 6.531 5.059 9.297 1 98.12 100 ASP A O 1
ATOM 799 N N . VAL A 1 101 ? 4.508 5.805 9.852 1 97.5 101 VAL A N 1
ATOM 800 C CA . VAL A 1 101 ? 4.504 6.863 8.844 1 97.5 101 VAL A CA 1
ATOM 801 C C . VAL A 1 101 ? 4.434 8.227 9.531 1 97.5 101 VAL A C 1
ATOM 803 O O . VAL A 1 101 ? 3.672 8.414 10.477 1 97.5 101 VAL A O 1
ATOM 806 N N . ILE A 1 102 ? 5.262 9.133 9.016 1 96.88 102 ILE A N 1
ATOM 807 C CA . ILE A 1 102 ? 5.25 10.492 9.547 1 96.88 102 ILE A CA 1
ATOM 808 C C . ILE A 1 102 ? 4.512 11.414 8.586 1 96.88 102 ILE A C 1
ATOM 810 O O . ILE A 1 102 ? 4.797 11.43 7.387 1 96.88 102 ILE A O 1
ATOM 814 N N . ALA A 1 103 ? 3.582 12.117 9.133 1 93.5 103 ALA A N 1
ATOM 815 C CA . ALA A 1 103 ? 2.916 13.211 8.43 1 93.5 103 ALA A CA 1
ATOM 816 C C . ALA A 1 103 ? 3.385 14.57 8.945 1 93.5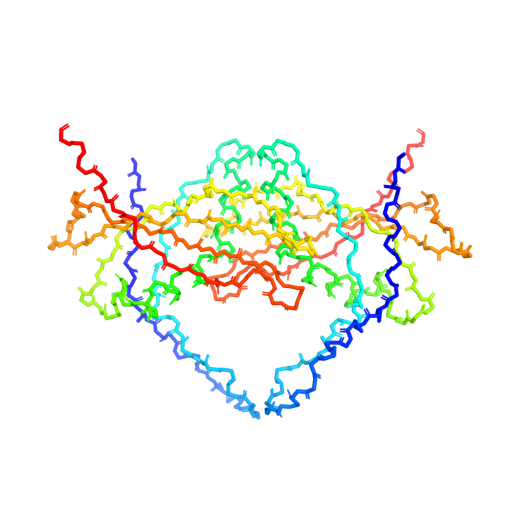 103 ALA A C 1
ATOM 818 O O . ALA A 1 103 ? 3.383 14.812 10.156 1 93.5 103 ALA A O 1
ATOM 819 N N . SER A 1 104 ? 3.84 15.352 8.062 1 90.5 104 SER A N 1
ATOM 820 C CA . SER A 1 104 ? 4.191 16.734 8.367 1 90.5 104 SER A CA 1
ATOM 821 C C . SER A 1 104 ? 3.164 17.703 7.789 1 90.5 104 SER A C 1
ATOM 823 O O . SER A 1 104 ? 3.01 17.797 6.57 1 90.5 104 SER A O 1
ATOM 825 N N . VAL A 1 105 ? 2.525 18.422 8.664 1 88.62 105 VAL A N 1
ATOM 826 C CA . VAL A 1 105 ? 1.363 19.203 8.273 1 88.62 105 VAL A CA 1
ATOM 827 C C . VAL A 1 105 ? 1.6 20.688 8.609 1 88.62 105 VAL A C 1
ATOM 829 O O . VAL A 1 105 ? 2.012 21.016 9.719 1 88.62 105 VAL A O 1
ATOM 832 N N . HIS A 1 106 ? 1.336 21.484 7.566 1 84.94 106 HIS A N 1
ATOM 833 C CA . HIS A 1 106 ? 1.322 22.922 7.746 1 84.94 106 HIS A CA 1
ATOM 834 C C . HIS A 1 106 ? -0.092 23.484 7.621 1 84.94 106 HIS A C 1
ATOM 836 O O . HIS A 1 106 ? -0.854 23.062 6.75 1 84.94 106 HIS A O 1
ATOM 842 N N . LYS A 1 107 ? -0.426 24.406 8.516 1 83.94 107 LYS A N 1
ATOM 843 C CA . LYS A 1 107 ? -1.654 25.156 8.281 1 83.94 107 LYS A CA 1
ATOM 844 C C . LYS A 1 107 ? -1.464 26.188 7.172 1 83.94 107 LYS A C 1
ATOM 846 O O . LYS A 1 107 ? -0.34 26.625 6.906 1 83.94 107 LYS A O 1
ATOM 851 N N . VAL A 1 108 ? -2.479 26.375 6.504 1 81.62 108 VAL A N 1
ATOM 852 C CA . VAL A 1 108 ? -2.5 27.484 5.555 1 81.62 108 VAL A CA 1
ATOM 853 C C . VAL A 1 108 ? -3.348 28.625 6.109 1 81.62 108 VAL A C 1
ATOM 855 O O . VAL A 1 108 ? -4.547 28.453 6.34 1 81.62 108 VAL A O 1
ATOM 858 N N . ILE A 1 109 ? -2.656 29.766 6.383 1 82.44 109 ILE A N 1
ATOM 859 C CA . ILE A 1 109 ? -3.287 30.953 6.941 1 82.44 109 ILE A CA 1
ATOM 860 C C . ILE A 1 109 ? -3.176 32.125 5.953 1 82.44 109 ILE A C 1
ATOM 862 O O . ILE A 1 109 ? -2.08 32.438 5.496 1 82.44 109 ILE A O 1
ATOM 866 N N . ASN A 1 110 ? -4.281 32.688 5.648 1 82.25 110 ASN A N 1
ATOM 867 C CA . ASN A 1 110 ? -4.312 33.781 4.684 1 82.25 110 ASN A CA 1
ATOM 868 C C . ASN A 1 110 ? -3.619 33.406 3.379 1 82.25 110 ASN A C 1
ATOM 870 O O . ASN A 1 110 ? -2.775 34.156 2.879 1 82.25 110 ASN A O 1
ATOM 874 N N . ASN A 1 111 ? -3.816 32.156 2.988 1 76 111 ASN A N 1
ATOM 875 C CA . ASN A 1 111 ? -3.355 31.625 1.714 1 76 111 ASN A CA 1
ATOM 876 C C . ASN A 1 111 ? -1.839 31.469 1.689 1 76 111 ASN A C 1
ATOM 878 O O . ASN A 1 111 ? -1.233 31.422 0.617 1 76 111 ASN A O 1
ATOM 882 N N . LYS A 1 112 ? -1.363 31.484 2.895 1 81.88 112 LYS A N 1
ATOM 883 C CA . LYS A 1 112 ? 0.072 31.25 3.002 1 81.88 112 LYS A CA 1
ATOM 884 C C . LYS A 1 112 ? 0.361 30.062 3.926 1 81.88 112 LYS A C 1
ATOM 886 O O . LYS A 1 112 ? -0.27 29.922 4.973 1 81.88 112 LYS A O 1
ATOM 891 N N . VAL A 1 113 ? 1.3 29.25 3.533 1 81.94 113 VAL A N 1
ATOM 892 C CA . VAL A 1 113 ? 1.685 28.109 4.34 1 81.94 113 VAL A CA 1
ATOM 893 C C . VAL A 1 113 ? 2.4 28.578 5.605 1 81.94 113 VAL A C 1
ATOM 895 O O . VAL A 1 113 ? 3.393 29.297 5.527 1 81.94 113 VAL A O 1
ATOM 898 N N . ASP A 1 114 ? 1.832 28.172 6.711 1 86.75 114 ASP A N 1
ATOM 899 C CA . ASP A 1 114 ? 2.457 28.5 7.992 1 86.75 114 ASP A CA 1
ATOM 900 C C . ASP A 1 114 ? 3.824 27.828 8.117 1 86.75 114 ASP A C 1
ATOM 902 O O . ASP A 1 114 ? 4.023 26.703 7.625 1 86.75 114 ASP A O 1
ATOM 906 N N . LYS A 1 115 ? 4.77 28.484 8.742 1 88.69 115 LYS A N 1
ATOM 907 C CA . LYS A 1 115 ? 6.113 27.953 8.945 1 88.69 115 LYS A CA 1
ATOM 908 C C . LYS A 1 115 ? 6.109 26.828 9.977 1 88.69 115 LYS A C 1
ATOM 910 O O . LYS A 1 115 ? 6.957 25.938 9.93 1 88.69 115 LYS A O 1
ATOM 915 N N . LYS A 1 116 ? 5.164 26.953 10.836 1 91.31 116 LYS A N 1
ATOM 916 C CA . LYS A 1 116 ? 5.07 25.938 11.875 1 91.31 116 LYS A CA 1
ATOM 917 C C . LYS A 1 116 ? 4.629 24.594 11.297 1 91.31 116 LYS A C 1
ATOM 919 O O . LYS A 1 116 ? 3.686 24.531 10.508 1 91.31 116 LYS A O 1
ATOM 924 N N . VAL A 1 117 ? 5.367 23.609 11.688 1 91.06 117 VAL A N 1
ATOM 925 C CA . VAL A 1 117 ? 5.039 22.266 11.219 1 91.06 117 VAL A CA 1
ATOM 926 C C . VAL A 1 117 ? 4.602 21.406 12.398 1 91.06 117 VAL A C 1
ATOM 928 O O . VAL A 1 117 ? 5.23 21.422 13.453 1 91.06 117 VAL A O 1
ATOM 931 N N . GLU A 1 118 ? 3.451 20.766 12.18 1 94.69 118 GLU A N 1
ATOM 932 C CA . GLU A 1 118 ? 3.031 19.719 13.109 1 94.69 118 GLU A CA 1
ATOM 933 C C . GLU A 1 118 ? 3.289 18.344 12.539 1 94.69 118 GLU A C 1
ATOM 935 O O . GLU A 1 118 ? 2.957 18.062 11.383 1 94.69 118 GLU A O 1
ATOM 940 N N . LYS A 1 119 ? 3.904 17.531 13.406 1 95.81 119 LYS A N 1
ATOM 941 C CA . LYS A 1 119 ? 4.234 16.188 12.945 1 95.81 119 LYS A CA 1
ATOM 942 C C . LYS A 1 119 ? 3.428 15.133 13.703 1 95.81 119 LYS A C 1
ATOM 944 O O . LYS A 1 119 ? 3.232 15.25 14.914 1 95.81 119 LYS A O 1
ATOM 949 N N . TYR A 1 120 ? 2.992 14.234 12.953 1 96.62 120 TYR A N 1
ATOM 950 C CA . TYR A 1 120 ? 2.223 13.125 13.492 1 96.62 120 TYR A CA 1
ATOM 951 C C . TYR A 1 120 ? 2.818 11.789 13.062 1 96.62 120 TYR A C 1
ATOM 953 O O . TYR A 1 120 ? 3.266 11.641 11.922 1 96.62 120 TYR A O 1
ATOM 961 N N . GLN A 1 121 ? 2.877 10.859 13.992 1 98.38 121 GLN A N 1
ATOM 962 C CA . GLN A 1 121 ? 3.244 9.477 13.672 1 98.38 121 GLN A CA 1
ATOM 963 C C . GLN A 1 121 ? 2.012 8.578 13.625 1 98.38 121 GLN A C 1
ATOM 965 O O . GLN A 1 121 ? 1.255 8.5 14.594 1 98.38 121 GLN A O 1
ATOM 970 N N . ILE A 1 122 ? 1.779 8 12.492 1 97.81 122 ILE A N 1
ATOM 971 C CA . ILE A 1 122 ? 0.711 7.031 12.289 1 97.81 122 ILE A CA 1
ATOM 972 C C . ILE A 1 122 ? 1.303 5.625 12.219 1 97.81 122 ILE A C 1
ATOM 974 O O . ILE A 1 122 ? 2.168 5.352 11.383 1 97.81 122 ILE A O 1
ATOM 978 N N . THR A 1 123 ? 0.812 4.719 13.094 1 98.5 123 THR A N 1
ATOM 979 C CA . THR A 1 123 ? 1.27 3.336 13.102 1 98.5 123 THR A CA 1
ATOM 980 C C . THR A 1 123 ? 0.255 2.424 12.414 1 98.5 123 THR A C 1
ATOM 982 O O . THR A 1 123 ? -0.94 2.484 12.711 1 98.5 123 THR A O 1
ATOM 985 N N . PHE A 1 124 ? 0.761 1.671 11.445 1 97.81 124 PHE A N 1
ATOM 986 C CA . PHE A 1 124 ? -0.048 0.705 10.711 1 97.81 124 PHE A CA 1
ATOM 987 C C . PHE A 1 124 ? 0.346 -0.721 11.078 1 97.81 124 PHE A C 1
ATOM 989 O O . PHE A 1 124 ? 1.528 -1.015 11.266 1 97.81 124 PHE A O 1
ATOM 996 N N . ARG A 1 125 ? -0.611 -1.574 11.148 1 96.25 125 ARG A N 1
ATOM 997 C CA . ARG A 1 125 ? -0.398 -3.016 11.242 1 96.25 125 ARG A CA 1
ATOM 998 C C . ARG A 1 125 ? -1.132 -3.754 10.133 1 96.25 125 ARG A C 1
ATOM 1000 O O . ARG A 1 125 ? -2.285 -3.443 9.828 1 96.25 125 ARG A O 1
ATOM 1007 N N . HIS A 1 126 ? -0.392 -4.68 9.57 1 91.12 126 HIS A N 1
ATOM 1008 C CA . HIS A 1 126 ? -0.979 -5.387 8.438 1 91.12 126 HIS A CA 1
ATOM 1009 C C . HIS A 1 126 ? -1.949 -6.465 8.898 1 91.12 126 HIS A C 1
ATOM 1011 O O . HIS A 1 126 ? -1.662 -7.195 9.852 1 91.12 126 HIS A O 1
ATOM 1017 N N . SER A 1 127 ? -3.021 -6.523 8.172 1 83.94 127 SER A N 1
ATOM 1018 C CA . SER A 1 127 ? -3.975 -7.629 8.211 1 83.94 127 SER A CA 1
ATOM 1019 C C . SER A 1 127 ? -4.223 -8.203 6.824 1 83.94 127 SER A C 1
ATOM 1021 O O . SER A 1 127 ? -4.301 -7.453 5.844 1 83.94 127 SER A O 1
ATOM 1023 N N . TYR A 1 128 ? -4.309 -9.406 6.824 1 7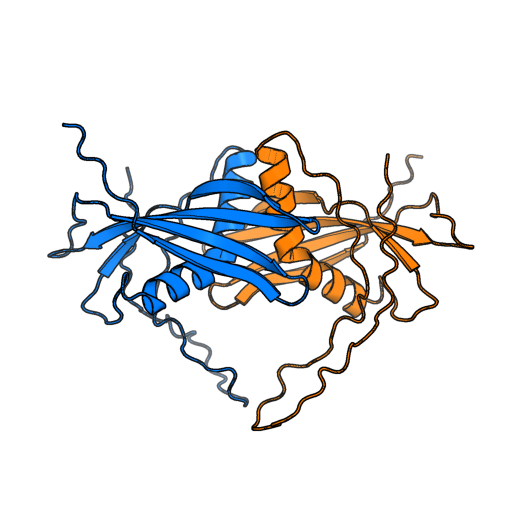6.44 128 TYR A N 1
ATOM 1024 C CA . TYR A 1 128 ? -4.473 -10.031 5.516 1 76.44 128 TYR A CA 1
ATOM 1025 C C . TYR A 1 128 ? -5.727 -9.508 4.82 1 76.44 128 TYR A C 1
ATOM 1027 O O . TYR A 1 128 ? -5.699 -9.195 3.627 1 76.44 128 TYR A O 1
ATOM 1035 N N . ASP A 1 129 ? -6.785 -9.344 5.543 1 77.12 129 ASP A N 1
ATOM 1036 C CA . ASP A 1 129 ? -8.094 -9.023 4.973 1 77.12 129 ASP A CA 1
ATOM 1037 C C . ASP A 1 129 ? -8.172 -7.547 4.586 1 77.12 129 ASP A C 1
ATOM 1039 O O . ASP A 1 129 ? -8.797 -7.195 3.582 1 77.12 129 ASP A O 1
ATOM 1043 N N . LEU A 1 130 ? -7.461 -6.73 5.32 1 86.5 130 LEU A N 1
ATOM 1044 C CA . LEU A 1 130 ? -7.738 -5.305 5.188 1 86.5 130 LEU A CA 1
ATOM 1045 C C . LEU A 1 130 ? -6.492 -4.547 4.738 1 86.5 130 LEU A C 1
ATOM 1047 O O . LEU A 1 130 ? -6.555 -3.344 4.484 1 86.5 130 LEU A O 1
ATOM 1051 N N . GLY A 1 131 ? -5.414 -5.289 4.59 1 90.19 131 GLY A N 1
ATOM 1052 C CA . GLY A 1 131 ? -4.168 -4.566 4.398 1 90.19 131 GLY A CA 1
ATOM 1053 C C . GLY A 1 131 ? -3.684 -3.867 5.652 1 90.19 131 GLY A C 1
ATOM 1054 O O . GLY A 1 131 ? -3.92 -4.344 6.766 1 90.19 131 GLY A O 1
ATOM 1055 N N . PHE A 1 132 ? -2.961 -2.883 5.445 1 95.12 132 PHE A N 1
ATOM 1056 C CA . PHE A 1 132 ? -2.488 -2.123 6.598 1 95.12 132 PHE A CA 1
ATOM 1057 C C . PHE A 1 132 ? -3.621 -1.305 7.207 1 95.12 132 PHE A C 1
ATOM 1059 O O . PHE A 1 132 ? -4.328 -0.585 6.496 1 95.12 132 PHE A O 1
ATOM 1066 N N . VAL A 1 133 ? -3.744 -1.432 8.523 1 96 133 VAL A N 1
ATOM 1067 C CA . VAL A 1 133 ? -4.758 -0.705 9.281 1 96 133 VAL A CA 1
ATOM 1068 C C . VAL A 1 133 ? -4.086 0.184 10.328 1 96 133 VAL A C 1
ATOM 1070 O O . VAL A 1 133 ? -3.086 -0.206 10.93 1 96 133 VAL A O 1
ATOM 1073 N N . VAL A 1 134 ? -4.684 1.318 10.516 1 97 134 VAL A N 1
ATOM 1074 C CA . VAL A 1 134 ? -4.133 2.236 11.508 1 97 134 VAL A CA 1
ATOM 1075 C C . VAL A 1 134 ? -4.395 1.701 12.914 1 97 134 VAL A C 1
ATOM 1077 O O . VAL A 1 134 ? -5.535 1.369 13.258 1 97 134 VAL A O 1
ATOM 1080 N N . THR A 1 135 ? -3.307 1.681 13.773 1 97.56 135 THR A N 1
ATOM 1081 C CA . THR A 1 135 ? -3.48 1.189 15.133 1 97.56 135 THR A CA 1
ATOM 1082 C C . THR A 1 135 ? -3.174 2.287 16.141 1 97.56 135 THR A C 1
ATOM 1084 O O . THR A 1 135 ? -3.561 2.188 17.312 1 97.56 135 THR A O 1
ATOM 1087 N N . ASN A 1 136 ? -2.43 3.277 15.727 1 97.56 136 ASN A N 1
ATOM 1088 C CA . ASN A 1 136 ? -2.084 4.359 16.641 1 97.56 136 ASN A CA 1
ATOM 1089 C C . ASN A 1 136 ? -1.754 5.645 15.891 1 97.56 136 ASN A C 1
ATOM 1091 O O . ASN A 1 136 ? -1.261 5.605 14.766 1 97.56 136 ASN A O 1
ATOM 1095 N N . VAL A 1 137 ? -2.1 6.73 16.438 1 97.62 137 VAL A N 1
ATOM 1096 C CA . VAL A 1 137 ? -1.736 8.062 15.961 1 97.62 137 VAL A CA 1
ATOM 1097 C C . VAL A 1 137 ? -1.213 8.906 17.109 1 97.62 137 VAL A C 1
ATOM 1099 O O . VAL A 1 137 ? -1.885 9.047 18.141 1 97.62 137 VAL A O 1
ATOM 1102 N N . VAL A 1 138 ? -0.002 9.453 16.953 1 97 138 VAL A N 1
ATOM 1103 C CA . VAL A 1 138 ? 0.579 10.273 18 1 97 138 VAL A CA 1
ATOM 1104 C C . VAL A 1 138 ? 1.118 11.57 17.406 1 97 138 VAL A C 1
ATOM 1106 O O . VAL A 1 138 ? 1.712 11.57 16.328 1 97 138 VAL A O 1
ATOM 1109 N N . LYS A 1 139 ? 0.832 12.641 18.078 1 96.06 139 LYS A N 1
ATOM 1110 C CA . LYS A 1 139 ? 1.473 13.906 17.734 1 96.06 139 LYS A CA 1
ATOM 1111 C C . LYS A 1 139 ? 2.91 13.953 18.234 1 96.06 139 LYS A C 1
ATOM 1113 O O . LYS A 1 139 ? 3.166 13.68 19.422 1 96.06 139 LYS A O 1
ATOM 1118 N N . LYS A 1 140 ? 3.768 14.203 17.266 1 92.88 140 LYS A N 1
ATOM 1119 C CA . LYS A 1 140 ? 5.164 14.289 17.672 1 92.88 140 LYS A CA 1
ATOM 1120 C C . LYS A 1 140 ? 5.488 15.656 18.25 1 92.88 140 LYS A C 1
ATOM 1122 O O . LYS A 1 140 ? 5.016 16.672 17.75 1 92.88 140 LYS A O 1
ATOM 1127 N N . LEU A 1 141 ? 6.07 15.633 19.422 1 77.5 141 LEU A N 1
ATOM 1128 C CA . LEU A 1 141 ? 6.43 16.891 20.078 1 77.5 141 LEU A CA 1
ATOM 1129 C C . LEU A 1 141 ? 7.617 17.547 19.375 1 77.5 141 LEU A C 1
ATOM 1131 O O . LEU A 1 141 ? 8.555 16.859 18.953 1 77.5 141 LEU A O 1
ATOM 1135 N N . THR A 1 142 ? 7.387 18.656 18.734 1 63 142 THR A N 1
ATOM 1136 C CA . THR A 1 142 ? 8.516 19.422 18.219 1 63 142 THR A CA 1
ATOM 1137 C C . THR A 1 142 ? 9.562 19.641 19.312 1 63 142 THR A C 1
ATOM 1139 O O . THR A 1 142 ? 9.242 20.094 20.406 1 63 142 THR A O 1
ATOM 1142 N N . THR A 1 143 ? 10.453 18.766 19.5 1 49.81 143 THR A N 1
ATOM 1143 C CA . THR A 1 143 ? 11.477 19.172 20.453 1 49.81 143 THR A CA 1
ATOM 1144 C C . THR A 1 143 ? 12.062 20.531 20.078 1 49.81 143 THR A C 1
ATOM 1146 O O . THR A 1 143 ? 12.578 20.703 18.984 1 49.81 143 THR A O 1
ATOM 1149 N N . LEU A 1 144 ? 11.555 21.641 20.562 1 41.78 144 LEU A N 1
ATOM 1150 C CA . LEU A 1 144 ? 12.312 22.875 20.594 1 41.78 144 LEU A CA 1
ATOM 1151 C C . LEU A 1 144 ? 13.773 22.609 20.953 1 41.78 144 LEU A C 1
ATOM 1153 O O . LEU A 1 144 ? 14.062 21.969 21.953 1 41.78 144 LEU A O 1
ATOM 1157 N N . SER A 1 145 ? 14.602 22.297 20.047 1 36.28 145 SER A N 1
ATOM 1158 C CA . SER A 1 145 ? 15.945 22.516 20.562 1 36.28 145 SER A CA 1
ATOM 1159 C C . SER A 1 145 ? 16 23.75 21.453 1 36.28 145 SER A C 1
ATOM 1161 O O . SER A 1 145 ? 15.664 24.844 21.031 1 36.28 145 SER A O 1
ATOM 1163 N N . CYS A 1 146 ? 16.016 23.5 22.781 1 33.44 146 CYS A N 1
ATOM 1164 C CA . CYS A 1 146 ? 16.625 24.516 23.609 1 33.44 146 CYS A CA 1
ATOM 1165 C C . CYS A 1 146 ? 18.047 24.828 23.141 1 33.44 146 CYS A C 1
ATOM 1167 O O . CYS A 1 146 ? 18.797 23.906 22.797 1 33.44 146 CYS A O 1
ATOM 1169 N N . MET B 1 1 ? 16.672 -22 4.734 1 23.17 1 MET B N 1
ATOM 1170 C CA . MET B 1 1 ? 15.82 -21.219 3.84 1 23.17 1 MET B CA 1
ATOM 1171 C C . MET B 1 1 ? 14.352 -21.516 4.09 1 23.17 1 MET B C 1
ATOM 1173 O O . MET B 1 1 ? 13.859 -22.594 3.746 1 23.17 1 MET B O 1
ATOM 1177 N N . SER B 1 2 ? 13.742 -21.141 5.164 1 22.77 2 SER B N 1
ATOM 1178 C CA . SER B 1 2 ? 12.383 -21.562 5.508 1 22.77 2 SER B CA 1
ATOM 1179 C C . SER B 1 2 ? 11.375 -21.062 4.48 1 22.77 2 SER B C 1
ATOM 1181 O O . SER B 1 2 ? 11.273 -19.859 4.242 1 22.77 2 SER B O 1
ATOM 1183 N N . ILE B 1 3 ? 11.164 -22.016 3.549 1 24.55 3 ILE B N 1
ATOM 1184 C CA . ILE B 1 3 ? 10.188 -21.844 2.48 1 24.55 3 ILE B CA 1
ATOM 1185 C C . ILE B 1 3 ? 8.789 -21.703 3.076 1 24.55 3 ILE B C 1
ATOM 1187 O O . ILE B 1 3 ? 8.375 -22.5 3.916 1 24.55 3 ILE B O 1
ATOM 1191 N N . LEU B 1 4 ? 8.344 -20.562 3.201 1 26.39 4 LEU B N 1
ATOM 1192 C CA . LEU B 1 4 ? 6.949 -20.391 3.605 1 26.39 4 LEU B CA 1
ATOM 1193 C C . LEU B 1 4 ? 6.004 -21 2.578 1 26.39 4 LEU B C 1
ATOM 1195 O O . LEU B 1 4 ? 6.039 -20.641 1.401 1 26.39 4 LEU B O 1
ATOM 1199 N N . VAL B 1 5 ? 5.746 -22.281 2.826 1 26.55 5 VAL B N 1
ATOM 1200 C CA . VAL B 1 5 ? 4.723 -22.938 2.021 1 26.55 5 VAL B CA 1
ATOM 1201 C C . VAL B 1 5 ? 3.352 -22.359 2.352 1 26.55 5 VAL B C 1
ATOM 1203 O O . VAL B 1 5 ? 2.943 -22.328 3.516 1 26.55 5 VAL B O 1
ATOM 1206 N N . LEU B 1 6 ? 3.023 -21.406 1.646 1 28.05 6 LEU B N 1
ATOM 1207 C CA . LEU B 1 6 ? 1.667 -20.906 1.821 1 28.05 6 LEU B CA 1
ATOM 1208 C C . LEU B 1 6 ? 0.64 -21.891 1.288 1 28.05 6 LEU B C 1
ATOM 1210 O O . LEU B 1 6 ? 0.686 -22.281 0.116 1 28.05 6 LEU B O 1
ATOM 1214 N N . SER B 1 7 ? 0.261 -22.781 2.244 1 24.69 7 SER B N 1
ATOM 1215 C CA . SER B 1 7 ? -0.945 -23.5 1.827 1 24.69 7 SER B CA 1
ATOM 1216 C C . SER B 1 7 ? -2.119 -22.531 1.658 1 24.69 7 SER B C 1
ATOM 1218 O O . SER B 1 7 ? -2.416 -21.75 2.557 1 24.69 7 SER B O 1
ATOM 1220 N N . ILE B 1 8 ? -2.369 -22.094 0.601 1 28.09 8 ILE B N 1
ATOM 1221 C CA . ILE B 1 8 ? -3.592 -21.344 0.344 1 28.09 8 ILE B CA 1
ATOM 1222 C C . ILE B 1 8 ? -4.809 -22.234 0.609 1 28.09 8 ILE B C 1
ATOM 1224 O O . ILE B 1 8 ? -5.164 -23.078 -0.219 1 28.09 8 ILE B O 1
ATOM 1228 N N . GLY B 1 9 ? -4.941 -22.938 1.79 1 26.25 9 GLY B N 1
ATOM 1229 C CA . GLY B 1 9 ? -6.293 -23.406 2.062 1 26.25 9 GLY B CA 1
ATOM 1230 C C . GLY B 1 9 ? -7.266 -22.266 2.336 1 26.25 9 GLY B C 1
ATOM 1231 O O . GLY B 1 9 ? -6.934 -21.312 3.035 1 26.25 9 GLY B O 1
ATOM 1232 N N . ALA B 1 10 ? -8.234 -22.047 1.492 1 27.12 10 ALA B N 1
ATOM 1233 C CA . ALA B 1 10 ? -9.273 -21.047 1.732 1 27.12 10 ALA B CA 1
ATOM 1234 C C . ALA B 1 10 ? -10.039 -21.359 3.021 1 27.12 10 ALA B C 1
ATOM 1236 O O . ALA B 1 10 ? -10.734 -22.375 3.117 1 27.12 10 ALA B O 1
ATOM 1237 N N . ILE B 1 11 ? -9.625 -21.484 4.168 1 25.08 11 ILE B N 1
ATOM 1238 C CA . ILE B 1 11 ? -10.672 -21.625 5.18 1 25.08 11 ILE B CA 1
ATOM 1239 C C . ILE B 1 11 ? -11.336 -20.281 5.43 1 25.08 11 ILE B C 1
ATOM 1241 O O . ILE B 1 11 ? -10.664 -19.312 5.801 1 25.08 11 ILE B O 1
ATOM 1245 N N . LEU B 1 12 ? -12.648 -20.047 4.938 1 26.19 12 LEU B N 1
ATOM 1246 C CA . LEU B 1 12 ? -13.672 -19.094 5.324 1 26.19 12 LEU B CA 1
ATOM 1247 C C . LEU B 1 12 ? -13.93 -19.141 6.828 1 26.19 12 LEU B C 1
ATOM 1249 O O . LEU B 1 12 ? -14.398 -20.156 7.348 1 26.19 12 LEU B O 1
ATOM 1253 N N . SER B 1 13 ? -13.133 -18.688 7.613 1 25.22 13 SER B N 1
ATOM 1254 C CA . SER B 1 13 ? -13.742 -18.719 8.938 1 25.22 13 SER B CA 1
ATOM 1255 C C . SER B 1 13 ? -14.953 -17.797 9.016 1 25.22 13 SER B C 1
ATOM 1257 O O . SER B 1 13 ? -14.883 -16.641 8.578 1 25.22 13 SER B O 1
ATOM 1259 N N . ILE B 1 14 ? -16.219 -18.391 9.102 1 24.64 14 ILE B N 1
ATOM 1260 C CA . ILE B 1 14 ? -17.516 -17.859 9.516 1 24.64 14 ILE B CA 1
ATOM 1261 C C . ILE B 1 14 ? -17.359 -17.016 10.773 1 24.64 14 ILE B C 1
ATOM 1263 O O . ILE B 1 14 ? -16.906 -17.5 11.812 1 24.64 14 ILE B O 1
ATOM 1267 N N . PRO B 1 15 ? -17.156 -15.703 10.562 1 26.75 15 PRO B N 1
ATOM 1268 C CA . PRO B 1 15 ? -17.453 -15.047 11.828 1 26.75 15 PRO B CA 1
ATOM 1269 C C . PRO B 1 15 ? -18.812 -15.453 12.398 1 26.75 15 PRO B C 1
ATOM 1271 O O . PRO B 1 15 ? -19.75 -15.727 11.633 1 26.75 15 PRO B O 1
ATOM 1274 N N . SER B 1 16 ? -18.797 -16.141 13.484 1 23.62 16 SER B N 1
ATOM 1275 C CA . SER B 1 16 ? -20.031 -16.094 14.242 1 23.62 16 SER B CA 1
ATOM 1276 C C . SER B 1 16 ? -20.531 -14.664 14.414 1 23.62 16 SER B C 1
ATOM 1278 O O . SER B 1 16 ? -19.875 -13.859 15.078 1 23.62 16 SER B O 1
ATOM 1280 N N . VAL B 1 17 ? -21.25 -14.188 13.359 1 23.91 17 VAL B N 1
ATOM 1281 C CA . VAL B 1 17 ? -22.125 -13.031 13.5 1 23.91 17 VAL B CA 1
ATOM 1282 C C . VAL B 1 17 ? -22.984 -13.18 14.758 1 23.91 17 VAL B C 1
ATOM 1284 O O . VAL B 1 17 ? -23.672 -14.188 14.922 1 23.91 17 VAL B O 1
ATOM 1287 N N . SER B 1 18 ? -22.641 -12.953 15.914 1 23.78 18 SER B N 1
ATOM 1288 C CA . SER B 1 18 ? -23.953 -12.602 16.469 1 23.78 18 SER B CA 1
ATOM 1289 C C . SER B 1 18 ? -24.578 -11.43 15.719 1 23.78 18 SER B C 1
ATOM 1291 O O . SER B 1 18 ? -25.719 -11.516 15.273 1 23.78 18 SER B O 1
ATOM 1293 N N . ALA B 1 19 ? -24.906 -10.18 16.25 1 22.89 19 ALA B N 1
ATOM 1294 C CA . ALA B 1 19 ? -25.938 -9.234 15.859 1 22.89 19 ALA B CA 1
ATOM 1295 C C . ALA B 1 19 ? -25.641 -8.625 14.492 1 22.89 19 ALA B C 1
ATOM 1297 O O . ALA B 1 19 ? -24.609 -7.98 14.305 1 22.89 19 ALA B O 1
ATOM 1298 N N . ALA B 1 20 ? -26.266 -8.961 13.203 1 24.95 20 ALA B N 1
ATOM 1299 C CA . ALA B 1 20 ? -26.5 -9.094 11.766 1 24.95 20 ALA B CA 1
ATOM 1300 C C . ALA B 1 20 ? -26.828 -7.746 11.141 1 24.95 20 ALA B C 1
ATOM 1302 O O . ALA B 1 20 ? -27.047 -7.648 9.93 1 24.95 20 ALA B O 1
ATOM 1303 N N . HIS B 1 21 ? -26.625 -6.43 11.68 1 23.48 21 HIS B N 1
ATOM 1304 C CA . HIS B 1 21 ? -27.719 -5.777 10.977 1 23.48 21 HIS B CA 1
ATOM 1305 C C . HIS B 1 21 ? -27.391 -5.57 9.5 1 23.48 21 HIS B C 1
ATOM 1307 O O . HIS B 1 21 ? -26.219 -5.645 9.109 1 23.48 21 HIS B O 1
ATOM 1313 N N . PRO B 1 22 ? -27.562 -4.316 8.797 1 24.48 22 PRO B N 1
ATOM 1314 C CA . PRO B 1 22 ? -28.234 -3.871 7.57 1 24.48 22 PRO B CA 1
ATOM 1315 C C . PRO B 1 22 ? -27.422 -4.172 6.312 1 24.48 22 PRO B C 1
ATOM 1317 O O . PRO B 1 22 ? -26.234 -4.453 6.395 1 24.48 22 PRO B O 1
ATOM 1320 N N . HIS B 1 23 ? -27.375 -3.373 4.977 1 25.72 23 HIS B N 1
ATOM 1321 C CA . HIS B 1 23 ? -27.719 -3.453 3.562 1 25.72 23 HIS B CA 1
ATOM 1322 C C . HIS B 1 23 ? -26.5 -3.795 2.717 1 25.72 23 HIS B C 1
ATOM 1324 O O . HIS B 1 23 ? -26.547 -4.734 1.917 1 25.72 23 HIS B O 1
ATOM 1330 N N . ASP B 1 24 ? -25.812 -2.828 1.807 1 26.81 24 ASP B N 1
ATOM 1331 C CA . ASP B 1 24 ? -25.5 -2.979 0.387 1 26.81 24 ASP B CA 1
ATOM 1332 C C . ASP B 1 24 ? -24.266 -3.848 0.182 1 26.81 24 ASP B C 1
ATOM 1334 O O . ASP B 1 24 ? -23.344 -3.84 1.008 1 26.81 24 ASP B O 1
ATOM 1338 N N . GLU B 1 25 ? -24.078 -4.715 -1.1 1 28.27 25 GLU B N 1
ATOM 1339 C CA . GLU B 1 25 ? -23.5 -5.906 -1.704 1 28.27 25 GLU B CA 1
ATOM 1340 C C . GLU B 1 25 ? -22.031 -5.695 -2.025 1 28.27 25 GLU B C 1
ATOM 1342 O O . GLU B 1 25 ? -21.688 -5.113 -3.057 1 28.27 25 GLU B O 1
ATOM 1347 N N . VAL B 1 26 ? -21.266 -4.863 -1.529 1 30.91 26 VAL B N 1
ATOM 1348 C CA . VAL B 1 26 ? -19.875 -4.988 -1.958 1 30.91 26 VAL B CA 1
ATOM 1349 C C . VAL B 1 26 ? -19.547 -6.457 -2.23 1 30.91 26 VAL B C 1
ATOM 1351 O O . VAL B 1 26 ? -19.859 -7.328 -1.415 1 30.91 26 VAL B O 1
ATOM 1354 N N . THR B 1 27 ? -19.5 -6.875 -3.635 1 31.53 27 THR B N 1
ATOM 1355 C CA . THR B 1 27 ? -19.203 -8.234 -4.082 1 31.53 27 THR B CA 1
ATOM 1356 C C . THR B 1 27 ? -18.203 -8.906 -3.146 1 31.53 27 THR B C 1
ATOM 1358 O O . THR B 1 27 ? -17.078 -8.43 -2.988 1 31.53 27 THR B O 1
ATOM 1361 N N . LYS B 1 28 ? -18.453 -9.523 -2.172 1 35.38 28 LYS B N 1
ATOM 1362 C CA . LYS B 1 28 ? -18.047 -10.398 -1.08 1 35.38 28 LYS B CA 1
ATOM 1363 C C . LYS B 1 28 ? -17.156 -11.539 -1.588 1 35.38 28 LYS B C 1
ATOM 1365 O O . LYS B 1 28 ? -17.141 -12.625 -1.003 1 35.38 28 LYS B O 1
ATOM 1370 N N . GLY B 1 29 ? -16.75 -11.43 -3.039 1 36.03 29 GLY B N 1
ATOM 1371 C CA . GLY B 1 29 ? -16.047 -12.703 -3.174 1 36.03 29 GLY B CA 1
ATOM 1372 C C . GLY B 1 29 ? -14.789 -12.789 -2.34 1 36.03 29 GLY B C 1
ATOM 1373 O O . GLY B 1 29 ? -13.984 -11.852 -2.326 1 36.03 29 GLY B O 1
ATOM 1374 N N . LYS B 1 30 ? -14.898 -13.164 -1.24 1 43.53 30 LYS B N 1
ATOM 1375 C CA . LYS B 1 30 ? -13.805 -13.461 -0.325 1 43.53 30 LYS B CA 1
ATOM 1376 C C . LYS B 1 30 ? -12.742 -14.32 -1.003 1 43.53 30 LYS B C 1
ATOM 1378 O O . LYS B 1 30 ? -13.062 -15.234 -1.757 1 43.53 30 LYS B O 1
ATOM 1383 N N . ASP B 1 31 ? -11.641 -13.656 -1.397 1 47.59 31 ASP B N 1
ATOM 1384 C CA . ASP B 1 31 ? -10.57 -14.531 -1.853 1 47.59 31 ASP B CA 1
ATOM 1385 C C . ASP B 1 31 ? -10.406 -15.727 -0.917 1 47.59 31 ASP B C 1
ATOM 1387 O O . ASP B 1 31 ? -10.852 -15.688 0.233 1 47.59 31 ASP B O 1
ATOM 1391 N N . SER B 1 32 ? -10.57 -16.875 -1.511 1 47.09 32 SER B N 1
ATOM 1392 C CA . SER B 1 32 ? -10.43 -18.141 -0.81 1 47.09 32 SER B CA 1
ATOM 1393 C C . SER B 1 32 ? -8.984 -18.391 -0.383 1 47.09 32 SER B C 1
ATOM 1395 O O . SER B 1 32 ? -8.547 -19.531 -0.271 1 47.09 32 SER B O 1
ATOM 1397 N N . ILE B 1 33 ? -8.18 -17.297 -0.372 1 46.44 33 ILE B N 1
ATOM 1398 C CA . ILE B 1 33 ? -6.781 -17.469 -0.002 1 46.44 33 ILE B CA 1
ATOM 1399 C C . ILE B 1 33 ? -6.672 -17.719 1.498 1 46.44 33 ILE B C 1
ATOM 1401 O O . ILE B 1 33 ? -7.129 -16.922 2.311 1 46.44 33 ILE B O 1
ATOM 1405 N N . GLU B 1 34 ? -6.441 -18.938 1.858 1 46.78 34 GLU B N 1
ATOM 1406 C CA . GLU B 1 34 ? -6.383 -19.344 3.256 1 46.78 34 GLU B CA 1
ATOM 1407 C C . GLU B 1 34 ? -5.074 -18.922 3.908 1 46.78 34 GLU B C 1
ATOM 1409 O O . GLU B 1 34 ? -5.051 -18.547 5.082 1 46.78 34 GLU B O 1
ATOM 1414 N N . TRP B 1 35 ? -3.873 -19.141 3.154 1 46.62 35 TRP B N 1
ATOM 1415 C CA . TRP B 1 35 ? -2.609 -18.906 3.846 1 46.62 35 TRP B CA 1
ATOM 1416 C C . TRP B 1 35 ? -1.645 -18.125 2.961 1 46.62 35 TRP B C 1
ATOM 1418 O O . TRP B 1 35 ? -1.68 -18.25 1.734 1 46.62 35 TRP B O 1
ATOM 1428 N N . VAL B 1 36 ? -1.15 -17.141 3.439 1 50.59 36 VAL B N 1
ATOM 1429 C CA . VAL B 1 36 ? -0.047 -16.453 2.779 1 50.59 36 VAL B CA 1
ATOM 1430 C C . VAL B 1 36 ? 1.218 -16.562 3.629 1 50.59 36 VAL B C 1
ATOM 1432 O O . VAL B 1 36 ? 1.174 -16.391 4.848 1 50.59 36 VAL B O 1
ATOM 1435 N N . ALA B 1 37 ? 2.291 -17.375 3.133 1 49.16 37 ALA B N 1
ATOM 1436 C CA . ALA B 1 37 ? 3.582 -17.469 3.812 1 49.16 37 ALA B CA 1
ATOM 1437 C C . ALA B 1 37 ? 4.25 -16.094 3.881 1 49.16 37 ALA B C 1
ATOM 1439 O O . ALA B 1 37 ? 4.23 -15.336 2.91 1 49.16 37 ALA B O 1
ATOM 1440 N N . LEU B 1 38 ? 4.621 -15.852 5.117 1 57.34 38 LEU B N 1
ATOM 1441 C CA . LEU B 1 38 ? 5.367 -14.617 5.309 1 57.34 38 LEU B CA 1
ATOM 1442 C C . LEU B 1 38 ? 6.848 -14.82 5.012 1 57.34 38 LEU B C 1
ATOM 1444 O O . LEU B 1 38 ? 7.395 -15.898 5.273 1 57.34 38 LEU B O 1
ATOM 1448 N N . TRP B 1 39 ? 7.496 -14.195 4.148 1 63.28 39 TRP B N 1
ATOM 1449 C CA . TRP B 1 39 ? 8.914 -14.117 3.812 1 63.28 39 TRP B CA 1
ATOM 1450 C C . TRP B 1 39 ? 9.688 -13.383 4.902 1 63.28 39 TRP B C 1
ATOM 1452 O O . TRP B 1 39 ? 9.094 -12.703 5.746 1 63.28 39 TRP B O 1
ATOM 1462 N N . GLY B 1 40 ? 10.938 -13.883 5.012 1 71.44 40 GLY B N 1
ATOM 1463 C CA . GLY B 1 40 ? 11.797 -13.133 5.914 1 71.44 40 GLY B CA 1
ATOM 1464 C C . GLY B 1 40 ? 11.742 -11.633 5.688 1 71.44 40 GLY B C 1
ATOM 1465 O O . GLY B 1 40 ? 11.422 -11.18 4.586 1 71.44 40 GLY B O 1
ATOM 1466 N N . PHE B 1 41 ? 11.992 -11.008 6.824 1 84.81 41 PHE B N 1
ATOM 1467 C CA . PHE B 1 41 ? 12.016 -9.555 6.742 1 84.81 41 PHE B CA 1
ATOM 1468 C C . PHE B 1 41 ? 13.328 -9.07 6.137 1 84.81 41 PHE B C 1
ATOM 1470 O O . PHE B 1 41 ? 14.406 -9.43 6.605 1 84.81 41 PHE B O 1
ATOM 1477 N N . PRO B 1 42 ? 13.219 -8.273 5.082 1 90.94 42 PRO B N 1
ATOM 1478 C CA . PRO B 1 42 ? 14.438 -7.855 4.383 1 90.94 42 PRO B CA 1
ATOM 1479 C C . PRO B 1 42 ? 15.352 -7 5.25 1 90.94 42 PRO B C 1
ATOM 1481 O O . PRO B 1 42 ? 14.906 -6.426 6.25 1 90.94 42 PRO B O 1
ATOM 1484 N N . GLN B 1 43 ? 16.609 -6.906 4.773 1 91.81 43 GLN B N 1
ATOM 1485 C CA . GLN B 1 43 ? 17.609 -6.219 5.574 1 91.81 43 GLN B CA 1
ATOM 1486 C C . GLN B 1 43 ? 17.75 -4.758 5.152 1 91.81 43 GLN B C 1
ATOM 1488 O O . GLN B 1 43 ? 17.984 -3.881 5.988 1 91.81 43 GLN B O 1
ATOM 1493 N N . THR B 1 44 ? 17.641 -4.508 3.869 1 95.88 44 THR B N 1
ATOM 1494 C CA . THR B 1 44 ? 17.844 -3.143 3.395 1 95.88 44 THR B CA 1
ATOM 1495 C C . THR B 1 44 ? 16.516 -2.377 3.408 1 95.88 44 THR B C 1
ATOM 1497 O O . THR B 1 44 ? 15.453 -2.967 3.236 1 95.88 44 THR B O 1
ATOM 1500 N N . ARG B 1 45 ? 16.609 -1.116 3.557 1 97.38 45 ARG B N 1
ATOM 1501 C CA . ARG B 1 45 ? 15.43 -0.268 3.59 1 97.38 45 ARG B CA 1
ATOM 1502 C C . ARG B 1 45 ? 14.641 -0.383 2.291 1 97.38 45 ARG B C 1
ATOM 1504 O O . ARG B 1 45 ? 13.406 -0.453 2.312 1 97.38 45 ARG B O 1
ATOM 1511 N N . GLU B 1 46 ? 15.352 -0.401 1.212 1 97.38 46 GLU B N 1
ATOM 1512 C CA . GLU B 1 46 ? 14.688 -0.512 -0.083 1 97.38 46 GLU B CA 1
ATOM 1513 C C . GLU B 1 46 ? 13.875 -1.799 -0.175 1 97.38 46 GLU B C 1
ATOM 1515 O O . GLU B 1 46 ? 12.703 -1.772 -0.571 1 97.38 46 GLU B O 1
ATOM 1520 N N . LYS B 1 47 ? 14.438 -2.865 0.21 1 96 47 LYS B N 1
ATOM 1521 C CA . LYS B 1 47 ? 13.742 -4.145 0.156 1 96 47 LYS B CA 1
ATOM 1522 C C . LYS B 1 47 ? 12.602 -4.195 1.174 1 96 47 LYS B C 1
ATOM 1524 O O . LYS B 1 47 ? 11.57 -4.816 0.928 1 96 47 LYS B O 1
ATOM 1529 N N . GLN B 1 48 ? 12.773 -3.486 2.283 1 96.38 48 GLN B N 1
ATOM 1530 C CA . GLN B 1 48 ? 11.703 -3.41 3.27 1 96.38 48 GLN B CA 1
ATOM 1531 C C . GLN B 1 48 ? 10.508 -2.627 2.727 1 96.38 48 GLN B C 1
ATOM 1533 O O . GLN B 1 48 ? 9.359 -3.047 2.881 1 96.38 48 GLN B O 1
ATOM 1538 N N . LEU B 1 49 ? 10.805 -1.565 2.086 1 97.94 49 LEU B N 1
ATOM 1539 C CA . LEU B 1 49 ? 9.742 -0.773 1.477 1 97.94 49 LEU B CA 1
ATOM 1540 C C . LEU B 1 49 ? 9 -1.586 0.426 1 97.94 49 LEU B C 1
ATOM 1542 O O . LEU B 1 49 ? 7.766 -1.565 0.382 1 97.94 49 LEU B O 1
ATOM 1546 N N . GLU B 1 50 ? 9.734 -2.316 -0.344 1 97.06 50 GLU B N 1
ATOM 1547 C CA . GLU B 1 50 ? 9.109 -3.15 -1.365 1 97.06 50 GLU B CA 1
ATOM 1548 C C . GLU B 1 50 ? 8.242 -4.234 -0.735 1 97.06 50 GLU B C 1
ATOM 1550 O O . GLU B 1 50 ? 7.121 -4.484 -1.188 1 97.06 50 GLU B O 1
ATOM 1555 N N . ARG B 1 51 ? 8.719 -4.77 0.301 1 93.44 51 ARG B N 1
ATOM 1556 C CA . ARG B 1 51 ? 7.961 -5.809 0.991 1 93.44 51 ARG B CA 1
ATOM 1557 C C . ARG B 1 51 ? 6.672 -5.242 1.583 1 93.44 51 ARG B C 1
ATOM 1559 O O . ARG B 1 51 ? 5.605 -5.848 1.455 1 93.44 51 ARG B O 1
ATOM 1566 N N . MET B 1 52 ? 6.742 -4.102 2.209 1 95.5 52 MET B N 1
ATOM 1567 C CA . MET B 1 52 ? 5.559 -3.475 2.793 1 95.5 52 MET B CA 1
ATOM 1568 C C . MET B 1 52 ? 4.527 -3.15 1.718 1 95.5 52 MET B C 1
ATOM 1570 O O . MET B 1 52 ? 3.338 -3.422 1.889 1 95.5 52 MET B O 1
ATOM 1574 N N . LEU B 1 53 ? 5.047 -2.631 0.624 1 97.06 53 LEU B N 1
ATOM 1575 C CA . LEU B 1 53 ? 4.16 -2.26 -0.474 1 97.06 53 LEU B CA 1
ATOM 1576 C C . LEU B 1 53 ? 3.477 -3.492 -1.062 1 97.06 53 LEU B C 1
ATOM 1578 O O . LEU B 1 53 ? 2.252 -3.518 -1.207 1 97.06 53 LEU B O 1
ATOM 1582 N N . THR B 1 54 ? 4.246 -4.512 -1.312 1 93.62 54 THR B N 1
ATOM 1583 C CA . THR B 1 54 ? 3.672 -5.68 -1.971 1 93.62 54 THR B CA 1
ATOM 1584 C C . THR B 1 54 ? 2.783 -6.461 -1.008 1 93.62 54 THR B C 1
ATOM 1586 O O . THR B 1 54 ? 1.804 -7.082 -1.426 1 93.62 54 THR B O 1
ATOM 1589 N N . THR B 1 55 ? 3.092 -6.379 0.256 1 90.69 55 THR B N 1
ATOM 1590 C CA . THR B 1 55 ? 2.207 -6.98 1.248 1 90.69 55 THR B CA 1
ATOM 1591 C C . THR B 1 55 ? 0.857 -6.27 1.269 1 90.69 55 THR B C 1
ATOM 1593 O O . THR B 1 55 ? -0.19 -6.914 1.338 1 90.69 55 THR B O 1
ATOM 1596 N N . GLU B 1 56 ? 0.889 -4.969 1.174 1 93.5 56 GLU B N 1
ATOM 1597 C CA . GLU B 1 56 ? -0.334 -4.172 1.113 1 93.5 56 GLU B CA 1
ATOM 1598 C C . GLU B 1 56 ? -1.167 -4.535 -0.114 1 93.5 56 GLU B C 1
ATOM 1600 O O . GLU B 1 56 ? -2.398 -4.539 -0.055 1 93.5 56 GLU B O 1
ATOM 1605 N N . LEU B 1 57 ? -0.522 -4.906 -1.17 1 93.94 57 LEU B N 1
ATOM 1606 C CA . LEU B 1 57 ? -1.193 -5.148 -2.441 1 93.94 57 LEU B CA 1
ATOM 1607 C C . LEU B 1 57 ? -1.492 -6.637 -2.621 1 93.94 57 LEU B C 1
ATOM 1609 O O . LEU B 1 57 ? -2.074 -7.035 -3.631 1 93.94 57 LEU B O 1
ATOM 1613 N N . GLN B 1 58 ? -1.107 -7.449 -1.688 1 89.69 58 GLN B N 1
ATOM 1614 C CA . GLN B 1 58 ? -1.084 -8.898 -1.835 1 89.69 58 GLN B CA 1
ATOM 1615 C C . GLN B 1 58 ? -2.479 -9.445 -2.131 1 89.69 58 GLN B C 1
ATOM 1617 O O . GLN B 1 58 ? -2.664 -10.203 -3.084 1 89.69 58 GLN B O 1
ATOM 1622 N N . ARG B 1 59 ? -3.467 -9.039 -1.426 1 86.56 59 ARG B N 1
ATOM 1623 C CA . ARG B 1 59 ? -4.812 -9.57 -1.625 1 86.56 59 ARG B CA 1
ATOM 1624 C C . ARG B 1 59 ? -5.363 -9.172 -2.988 1 86.56 59 ARG B C 1
ATOM 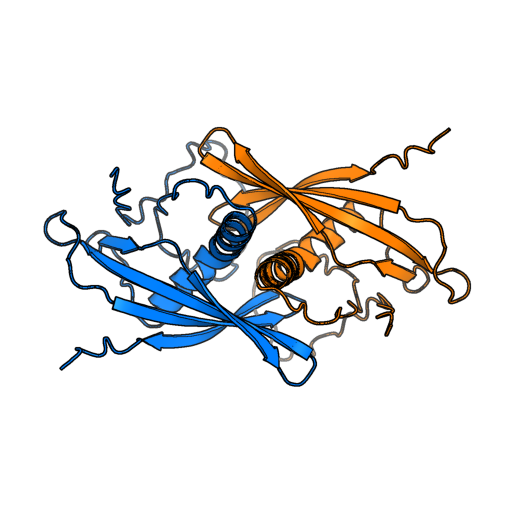1626 O O . ARG B 1 59 ? -5.992 -9.977 -3.674 1 86.56 59 ARG B O 1
ATOM 1633 N N . LYS B 1 60 ? -5.117 -7.957 -3.322 1 90.19 60 LYS B N 1
ATOM 1634 C CA . LYS B 1 60 ? -5.559 -7.477 -4.629 1 90.19 60 LYS B CA 1
ATOM 1635 C C . LYS B 1 60 ? -4.902 -8.266 -5.758 1 90.19 60 LYS B C 1
ATOM 1637 O O . LYS B 1 60 ? -5.551 -8.602 -6.75 1 90.19 60 LYS B O 1
ATOM 1642 N N . THR B 1 61 ? -3.645 -8.547 -5.566 1 92.06 61 THR B N 1
ATOM 1643 C CA . THR B 1 61 ? -2.889 -9.312 -6.551 1 92.06 61 THR B CA 1
ATOM 1644 C C . THR B 1 61 ? -3.443 -10.727 -6.676 1 92.06 61 THR B C 1
ATOM 1646 O O . THR B 1 61 ? -3.713 -11.203 -7.781 1 92.06 61 THR B O 1
ATOM 1649 N N . LEU B 1 62 ? -3.639 -11.289 -5.578 1 87.38 62 LEU B N 1
ATOM 1650 C CA . LEU B 1 62 ? -4.121 -12.672 -5.57 1 87.38 62 LEU B CA 1
ATOM 1651 C C . LEU B 1 62 ? -5.539 -12.75 -6.125 1 87.38 62 LEU B C 1
ATOM 1653 O O . LEU B 1 62 ? -5.852 -13.664 -6.895 1 87.38 62 LEU B O 1
ATOM 1657 N N . PHE B 1 63 ? -6.379 -11.836 -5.793 1 88.5 63 PHE B N 1
ATOM 1658 C CA . PHE B 1 63 ? -7.742 -11.797 -6.312 1 88.5 63 PHE B CA 1
ATOM 1659 C C . PHE B 1 63 ? -7.742 -11.633 -7.824 1 88.5 63 PHE B C 1
ATOM 1661 O O . PHE B 1 63 ? -8.5 -12.305 -8.531 1 88.5 63 PHE B O 1
ATOM 1668 N N . ALA B 1 64 ? -6.895 -10.789 -8.281 1 92.44 64 ALA B N 1
ATOM 1669 C CA . ALA B 1 64 ? -6.797 -10.555 -9.727 1 92.44 64 ALA B CA 1
ATOM 1670 C C . ALA B 1 64 ? -6.379 -11.828 -10.461 1 92.44 64 ALA B C 1
ATOM 1672 O O . ALA B 1 64 ? -6.91 -12.141 -11.523 1 92.44 64 ALA B O 1
ATOM 1673 N N . LEU B 1 65 ? -5.438 -12.523 -9.875 1 91.81 65 LEU B N 1
ATOM 1674 C CA . LEU B 1 65 ? -4.973 -13.766 -10.477 1 91.81 65 LEU B CA 1
ATOM 1675 C C . LEU B 1 65 ? -6.078 -14.82 -10.477 1 91.81 65 LEU B C 1
ATOM 1677 O O . LEU B 1 65 ? -6.203 -15.594 -11.43 1 91.81 65 LEU B O 1
ATOM 1681 N N . GLN B 1 66 ? -6.863 -14.812 -9.469 1 87.31 66 GLN B N 1
ATOM 1682 C CA . GLN B 1 66 ? -7.98 -15.75 -9.391 1 87.31 66 GLN B CA 1
ATOM 1683 C C . GLN B 1 66 ? -9.07 -15.391 -10.398 1 87.31 66 GLN B C 1
ATOM 1685 O O . GLN B 1 66 ? -9.633 -16.281 -11.047 1 87.31 66 GLN B O 1
ATOM 1690 N N . GLU B 1 67 ? -9.312 -14.141 -10.5 1 88.69 67 GLU B N 1
ATOM 1691 C CA . GLU B 1 67 ? -10.328 -13.672 -11.445 1 88.69 67 GLU B CA 1
ATOM 1692 C C . GLU B 1 67 ? -9.969 -14.07 -12.875 1 88.69 67 GLU B C 1
ATOM 1694 O O . GLU B 1 67 ? -10.859 -14.352 -13.68 1 88.69 67 GLU B O 1
ATOM 1699 N N . LYS B 1 68 ? -8.695 -14.148 -13.148 1 92.81 68 LYS B N 1
ATOM 1700 C CA . LYS B 1 68 ? -8.227 -14.516 -14.477 1 92.81 68 LYS B CA 1
ATOM 1701 C C . LYS B 1 68 ? -8.047 -16.031 -14.602 1 92.81 68 LYS B C 1
ATOM 1703 O O . LYS B 1 68 ? -7.609 -16.531 -15.641 1 92.81 68 LYS B O 1
ATOM 1708 N N . GLN B 1 69 ? -8.234 -16.734 -13.539 1 90.06 69 GLN B N 1
ATOM 1709 C CA . GLN B 1 69 ? -8.156 -18.188 -13.477 1 90.06 69 GLN B CA 1
ATOM 1710 C C . GLN B 1 69 ? -6.719 -18.672 -13.609 1 90.06 69 GLN B C 1
ATOM 1712 O O . GLN B 1 69 ? -6.477 -19.797 -14.047 1 90.06 69 GLN B O 1
ATOM 1717 N N . TYR B 1 70 ? -5.84 -17.781 -13.32 1 90.62 70 TYR B N 1
ATOM 1718 C CA . TYR B 1 70 ? -4.438 -18.188 -13.25 1 90.62 70 TYR B CA 1
ATOM 1719 C C . TYR B 1 70 ? -4.148 -18.938 -11.961 1 90.62 70 TYR B C 1
ATOM 1721 O O . TYR B 1 70 ? -3.254 -19.797 -11.922 1 90.62 70 TYR B O 1
ATOM 1729 N N . LEU B 1 71 ? -4.809 -18.547 -10.906 1 86.56 71 LEU B N 1
ATOM 1730 C CA . LEU B 1 71 ? -4.848 -19.312 -9.664 1 86.56 71 LEU B CA 1
ATOM 1731 C C . LEU B 1 71 ? -6.23 -19.906 -9.438 1 86.56 71 LEU B C 1
ATOM 1733 O O . LEU B 1 71 ? -7.215 -19.188 -9.297 1 86.56 71 LEU B O 1
ATOM 1737 N N . LYS B 1 72 ? -6.305 -21.094 -9.367 1 82.5 72 LYS B N 1
ATOM 1738 C CA . LYS B 1 72 ? -7.586 -21.766 -9.188 1 82.5 72 LYS B CA 1
ATOM 1739 C C . LYS B 1 72 ? -7.918 -21.938 -7.707 1 82.5 72 LYS B C 1
ATOM 1741 O O . LYS B 1 72 ? -7.035 -22.219 -6.898 1 82.5 72 LYS B O 1
ATOM 1746 N N . SER B 1 73 ? -9.164 -21.734 -7.477 1 75.19 73 SER B N 1
ATOM 1747 C CA . SER B 1 73 ? -9.625 -21.953 -6.109 1 75.19 73 SER B CA 1
ATOM 1748 C C . SER B 1 73 ? -9.797 -23.438 -5.809 1 75.19 73 SER B C 1
ATOM 1750 O O . SER B 1 73 ? -9.836 -24.266 -6.723 1 75.19 73 SER B O 1
ATOM 1752 N N . GLY B 1 74 ? -9.805 -23.75 -4.457 1 71.5 74 GLY B N 1
ATOM 1753 C CA . GLY B 1 74 ? -9.992 -25.125 -4.055 1 71.5 74 GLY B CA 1
ATOM 1754 C C . GLY B 1 74 ? -8.844 -25.672 -3.232 1 71.5 74 GLY B C 1
ATOM 1755 O O . GLY B 1 74 ? -7.684 -25.344 -3.479 1 71.5 74 GLY B O 1
ATOM 1756 N N . LYS B 1 75 ? -9.133 -26.562 -2.389 1 70.31 75 LYS B N 1
ATOM 1757 C CA . LYS B 1 75 ? -8.148 -27.125 -1.465 1 70.31 75 LYS B CA 1
ATOM 1758 C C . LYS B 1 75 ? -7.121 -27.969 -2.205 1 70.31 75 LYS B C 1
ATOM 1760 O O . LYS B 1 75 ? -6 -28.172 -1.725 1 70.31 75 LYS B O 1
ATOM 1765 N N . GLU B 1 76 ? -7.543 -28.453 -3.357 1 75.06 76 GLU B N 1
ATOM 1766 C CA . GLU B 1 76 ? -6.668 -29.312 -4.145 1 75.06 76 GLU B CA 1
ATOM 1767 C C . GLU B 1 76 ? -5.629 -28.5 -4.91 1 75.06 76 GLU B C 1
ATOM 1769 O O . GLU B 1 76 ? -4.645 -29.047 -5.406 1 75.06 76 GLU B O 1
ATOM 1774 N N . ASN B 1 77 ? -5.848 -27.297 -5.004 1 79.25 77 ASN B N 1
ATOM 1775 C CA . ASN B 1 77 ? -4.93 -26.406 -5.715 1 79.25 77 ASN B CA 1
ATOM 1776 C C . ASN B 1 77 ? -4.035 -25.641 -4.75 1 79.25 77 ASN B C 1
ATOM 1778 O O . ASN B 1 77 ? -4.477 -24.672 -4.121 1 79.25 77 ASN B O 1
ATOM 1782 N N . VAL B 1 78 ? -2.793 -26.062 -4.656 1 79.56 78 VAL B N 1
ATOM 1783 C CA . VAL B 1 78 ? -1.813 -25.453 -3.771 1 79.56 78 VAL B CA 1
ATOM 1784 C C . VAL B 1 78 ? -0.712 -24.797 -4.602 1 79.56 78 VAL B C 1
ATOM 1786 O O . VAL B 1 78 ? -0.231 -25.375 -5.578 1 79.56 78 VAL B O 1
ATOM 1789 N N . TYR B 1 79 ? -0.42 -23.562 -4.137 1 83.06 79 TYR B N 1
ATOM 1790 C CA . TYR B 1 79 ? 0.614 -22.812 -4.836 1 83.06 79 TYR B CA 1
ATOM 1791 C C . TYR B 1 79 ? 1.684 -22.312 -3.867 1 83.06 79 TYR B C 1
ATOM 1793 O O . TYR B 1 79 ? 1.396 -22.047 -2.699 1 83.06 79 TYR B O 1
ATOM 1801 N N . SER B 1 80 ? 2.883 -22.312 -4.414 1 80.75 80 SER B N 1
ATOM 1802 C CA . SER B 1 80 ? 3.98 -21.594 -3.773 1 80.75 80 SER B CA 1
ATOM 1803 C C . SER B 1 80 ? 4.312 -20.312 -4.52 1 80.75 80 SER B C 1
ATOM 1805 O O . SER B 1 80 ? 4.609 -20.328 -5.719 1 80.75 80 SER B O 1
ATOM 1807 N N . ILE B 1 81 ? 4.258 -19.219 -3.771 1 84.5 81 ILE B N 1
ATOM 1808 C CA . ILE B 1 81 ? 4.441 -17.922 -4.414 1 84.5 81 ILE B CA 1
ATOM 1809 C C . ILE B 1 81 ? 5.66 -17.234 -3.82 1 84.5 81 ILE B C 1
ATOM 1811 O O . ILE B 1 81 ? 5.801 -17.141 -2.598 1 84.5 81 ILE B O 1
ATOM 1815 N N . GLU B 1 82 ? 6.508 -16.797 -4.66 1 82.75 82 GLU B N 1
ATOM 1816 C CA . GLU B 1 82 ? 7.629 -15.977 -4.219 1 82.75 82 GLU B CA 1
ATOM 1817 C C . GLU B 1 82 ? 7.164 -14.578 -3.83 1 82.75 82 GLU B C 1
ATOM 1819 O O . GLU B 1 82 ? 6.098 -14.133 -4.258 1 82.75 82 GLU B O 1
ATOM 1824 N N . PRO B 1 83 ? 8 -13.945 -2.975 1 83.5 83 PRO B N 1
ATOM 1825 C CA . PRO B 1 83 ? 7.633 -12.555 -2.703 1 83.5 83 PRO B CA 1
ATOM 1826 C C . PRO B 1 83 ? 7.406 -11.742 -3.977 1 83.5 83 PRO B C 1
ATOM 1828 O O . PRO B 1 83 ? 8.188 -11.852 -4.926 1 83.5 83 PRO B O 1
ATOM 1831 N N . PHE B 1 84 ? 6.332 -11.078 -3.947 1 91.06 84 PHE B N 1
ATOM 1832 C CA . PHE B 1 84 ? 6.055 -10.234 -5.102 1 91.06 84 PHE B CA 1
ATOM 1833 C C . PHE B 1 84 ? 7.164 -9.211 -5.309 1 91.06 84 PHE B C 1
ATOM 1835 O O . PHE B 1 84 ? 7.789 -8.766 -4.344 1 91.06 84 PHE B O 1
ATOM 1842 N N . GLN B 1 85 ? 7.375 -8.859 -6.574 1 93.88 85 GLN B N 1
ATOM 1843 C CA . GLN B 1 85 ? 8.422 -7.898 -6.922 1 93.88 85 GLN B CA 1
ATOM 1844 C C . GLN B 1 85 ? 7.84 -6.707 -7.676 1 93.88 85 GLN B C 1
ATOM 1846 O O . GLN B 1 85 ? 7.023 -6.875 -8.578 1 93.88 85 GLN B O 1
ATOM 1851 N N . VAL B 1 86 ? 8.234 -5.57 -7.246 1 97.62 86 VAL B N 1
ATOM 1852 C CA . VAL B 1 86 ? 7.879 -4.379 -8.016 1 97.62 86 VAL B CA 1
ATOM 1853 C C . VAL B 1 86 ? 8.812 -4.238 -9.211 1 97.62 86 VAL B C 1
ATOM 1855 O O . VAL B 1 86 ? 10.023 -4.066 -9.047 1 97.62 86 VAL B O 1
ATOM 1858 N N . ALA B 1 87 ? 8.25 -4.301 -10.375 1 97.38 87 ALA B N 1
ATOM 1859 C CA . ALA B 1 87 ? 9.062 -4.301 -11.594 1 97.38 87 ALA B CA 1
ATOM 1860 C C . ALA B 1 87 ? 9.211 -2.891 -12.148 1 97.38 87 ALA B C 1
ATOM 1862 O O . ALA B 1 87 ? 10.25 -2.553 -12.734 1 97.38 87 ALA B O 1
ATOM 1863 N N . ASN B 1 88 ? 8.141 -2.129 -12.039 1 96.94 88 ASN B N 1
ATOM 1864 C CA . ASN B 1 88 ? 8.133 -0.789 -12.617 1 96.94 88 ASN B CA 1
ATOM 1865 C C . ASN B 1 88 ? 7.238 0.16 -11.828 1 96.94 88 ASN B C 1
ATOM 1867 O O . ASN B 1 88 ? 6.211 -0.256 -11.289 1 96.94 88 ASN B O 1
ATOM 1871 N N . MET B 1 89 ? 7.727 1.354 -11.703 1 96.81 89 MET B N 1
ATOM 1872 C CA . MET B 1 89 ? 6.98 2.463 -11.117 1 96.81 89 MET B CA 1
ATOM 1873 C C . MET B 1 89 ? 7.055 3.699 -12.008 1 96.81 89 MET B C 1
ATOM 1875 O O . MET B 1 89 ? 8.141 4.109 -12.422 1 96.81 89 MET B O 1
ATOM 1879 N N . ARG B 1 90 ? 5.875 4.266 -12.273 1 94.56 90 ARG B N 1
ATOM 1880 C CA . ARG B 1 90 ? 5.875 5.41 -13.172 1 94.56 90 ARG B CA 1
ATOM 1881 C C . ARG B 1 90 ? 4.656 6.297 -12.938 1 94.56 90 ARG B C 1
ATOM 1883 O O . ARG B 1 90 ? 3.729 5.902 -12.227 1 94.56 90 ARG B O 1
ATOM 1890 N N . THR B 1 91 ? 4.766 7.453 -13.5 1 89.5 91 THR B N 1
ATOM 1891 C CA . THR B 1 91 ? 3.602 8.328 -13.641 1 89.5 91 THR B CA 1
ATOM 1892 C C . THR B 1 91 ? 3.068 8.297 -15.07 1 89.5 91 THR B C 1
ATOM 1894 O O . THR B 1 91 ? 3.836 8.133 -16.016 1 89.5 91 THR B O 1
ATOM 1897 N N . VAL B 1 92 ? 1.771 8.344 -15.141 1 87.38 92 VAL B N 1
ATOM 1898 C CA . VAL B 1 92 ? 1.171 8.398 -16.469 1 87.38 92 VAL B CA 1
ATOM 1899 C C . VAL B 1 92 ? 0.424 9.719 -16.641 1 87.38 92 VAL B C 1
ATOM 1901 O O . VAL B 1 92 ? 0.468 10.586 -15.766 1 87.38 92 VAL B O 1
ATOM 1904 N N . GLU B 1 93 ? -0.141 9.82 -17.828 1 81.06 93 GLU B N 1
ATOM 1905 C CA . GLU B 1 93 ? -0.88 11.047 -18.109 1 81.06 93 GLU B CA 1
ATOM 1906 C C . GLU B 1 93 ? -1.917 11.336 -17.031 1 81.06 93 GLU B C 1
ATOM 1908 O O . GLU B 1 93 ? -2.615 10.43 -16.578 1 81.06 93 GLU B O 1
ATOM 1913 N N . GLY B 1 94 ? -1.956 12.641 -16.578 1 75.06 94 GLY B N 1
ATOM 1914 C CA . GLY B 1 94 ? -2.871 13.039 -15.523 1 75.06 94 GLY B CA 1
ATOM 1915 C C . GLY B 1 94 ? -2.244 12.984 -14.148 1 75.06 94 GLY B C 1
ATOM 1916 O O . GLY B 1 94 ? -2.887 13.328 -13.148 1 75.06 94 GLY B O 1
ATOM 1917 N N . GLY B 1 95 ? -0.957 12.422 -14.156 1 76.25 95 GLY B N 1
ATOM 1918 C CA . GLY B 1 95 ? -0.221 12.438 -12.906 1 76.25 95 GLY B CA 1
ATOM 1919 C C . GLY B 1 95 ? -0.526 11.242 -12.016 1 76.25 95 GLY B C 1
ATOM 1920 O O . GLY B 1 95 ? -0.256 11.273 -10.812 1 76.25 95 GLY B O 1
ATOM 1921 N N . PHE B 1 96 ? -1.059 10.203 -12.609 1 82.94 96 PHE B N 1
ATOM 1922 C CA . PHE B 1 96 ? -1.409 9.016 -11.836 1 82.94 96 PHE B CA 1
ATOM 1923 C C . PHE B 1 96 ? -0.207 8.094 -11.68 1 82.94 96 PHE B C 1
ATOM 1925 O O . PHE B 1 96 ? 0.573 7.922 -12.625 1 82.94 96 PHE B O 1
ATOM 1932 N N . TYR B 1 97 ? -0.106 7.57 -10.523 1 90.31 97 TYR B N 1
ATOM 1933 C CA . TYR B 1 97 ? 0.939 6.578 -10.281 1 90.31 97 TYR B CA 1
ATOM 1934 C C . TYR B 1 97 ? 0.518 5.207 -10.789 1 90.31 97 TYR B C 1
ATOM 1936 O O . TYR B 1 97 ? -0.63 4.793 -10.609 1 90.31 97 TYR B O 1
ATOM 1944 N N . VAL B 1 98 ? 1.427 4.582 -11.484 1 95.69 98 VAL B N 1
ATOM 1945 C CA . VAL B 1 98 ? 1.234 3.219 -11.969 1 95.69 98 VAL B CA 1
ATOM 1946 C C . VAL B 1 98 ? 2.387 2.334 -11.492 1 95.69 98 VAL B C 1
ATOM 1948 O O . VAL B 1 98 ? 3.541 2.768 -11.477 1 95.69 98 VAL B O 1
ATOM 1951 N N . LEU B 1 99 ? 1.99 1.124 -11.078 1 97.25 99 LEU B N 1
ATOM 1952 C CA . LEU B 1 99 ? 2.99 0.17 -10.609 1 97.25 99 LEU B CA 1
ATOM 1953 C C . LEU B 1 99 ? 2.768 -1.202 -11.242 1 97.25 99 LEU B C 1
ATOM 1955 O O . LEU B 1 99 ? 1.624 -1.633 -11.406 1 97.25 99 LEU B O 1
ATOM 1959 N N . ASP B 1 100 ? 3.885 -1.815 -11.656 1 98.06 100 ASP B N 1
ATOM 1960 C CA . ASP B 1 100 ? 3.859 -3.203 -12.109 1 98.06 100 ASP B CA 1
ATOM 1961 C C . ASP B 1 100 ? 4.449 -4.137 -11.055 1 98.06 100 ASP B C 1
ATOM 1963 O O . ASP B 1 100 ? 5.574 -3.928 -10.594 1 98.06 100 ASP B O 1
ATOM 1967 N N . VAL B 1 101 ? 3.697 -5.117 -10.773 1 97.62 101 VAL B N 1
ATOM 1968 C CA . VAL B 1 101 ? 4.117 -6.129 -9.805 1 97.62 101 VAL B CA 1
ATOM 1969 C C . VAL B 1 101 ? 4.227 -7.488 -10.492 1 97.62 101 VAL B C 1
ATOM 1971 O O . VAL B 1 101 ? 3.359 -7.859 -11.289 1 97.62 101 VAL B O 1
ATOM 1974 N N . ILE B 1 102 ? 5.32 -8.172 -10.164 1 97.06 102 ILE B N 1
ATOM 1975 C CA . ILE B 1 102 ? 5.508 -9.508 -10.711 1 97.06 102 ILE B CA 1
ATOM 1976 C C . ILE B 1 102 ? 5.191 -10.555 -9.641 1 97.06 102 ILE B C 1
ATOM 1978 O O . ILE B 1 102 ? 5.695 -10.477 -8.523 1 97.06 102 ILE B O 1
ATOM 1982 N N . ALA B 1 103 ? 4.352 -11.469 -10.023 1 93.44 103 ALA B N 1
ATOM 1983 C CA . ALA B 1 103 ? 4.09 -12.664 -9.227 1 93.44 103 ALA B CA 1
ATOM 1984 C C . ALA B 1 103 ? 4.734 -13.898 -9.844 1 93.44 103 ALA B C 1
ATOM 1986 O O . ALA B 1 103 ? 4.551 -14.172 -11.031 1 93.44 103 ALA B O 1
ATOM 1987 N N . SER B 1 104 ? 5.523 -14.531 -9.07 1 90.44 104 SER B N 1
ATOM 1988 C CA . SER B 1 104 ? 6.105 -15.812 -9.453 1 90.44 104 SER B CA 1
ATOM 1989 C C . SER B 1 104 ? 5.441 -16.969 -8.711 1 90.44 104 SER B C 1
ATOM 1991 O O . SER B 1 104 ? 5.551 -17.062 -7.488 1 90.44 104 SER B O 1
ATOM 1993 N N . VAL B 1 105 ? 4.812 -17.828 -9.469 1 88.44 105 VAL B N 1
ATOM 1994 C CA . VAL B 1 105 ? 3.945 -18.844 -8.883 1 88.44 105 VAL B CA 1
ATOM 1995 C C . VAL B 1 105 ? 4.43 -20.234 -9.273 1 88.44 105 VAL B C 1
ATOM 1997 O O . VAL B 1 105 ? 4.68 -20.5 -10.453 1 88.44 105 VAL B O 1
ATOM 2000 N N . HIS B 1 106 ? 4.551 -21.031 -8.227 1 84.5 106 HIS B N 1
ATOM 2001 C CA . HIS B 1 106 ? 4.824 -22.453 -8.422 1 84.5 106 HIS B CA 1
ATOM 2002 C C . HIS B 1 106 ? 3.617 -23.297 -8.039 1 84.5 106 HIS B C 1
ATOM 2004 O O . HIS B 1 106 ? 2.959 -23.047 -7.027 1 84.5 106 HIS B O 1
ATOM 2010 N N . LYS B 1 107 ? 3.334 -24.297 -8.867 1 84.62 107 LYS B N 1
ATOM 2011 C CA . LYS B 1 107 ? 2.363 -25.297 -8.422 1 84.62 107 LYS B CA 1
ATOM 2012 C C . LYS B 1 107 ? 2.982 -26.25 -7.398 1 84.62 107 LYS B C 1
ATOM 2014 O O . LYS B 1 107 ? 4.203 -26.422 -7.363 1 84.62 107 LYS B O 1
ATOM 2019 N N . VAL B 1 108 ? 2.199 -26.625 -6.562 1 81.62 108 VAL B N 1
ATOM 2020 C CA . VAL B 1 108 ? 2.604 -27.688 -5.648 1 81.62 108 VAL B CA 1
ATOM 2021 C C . VAL B 1 108 ? 1.941 -29 -6.059 1 81.62 108 VAL B C 1
ATOM 2023 O O . VAL B 1 108 ? 0.713 -29.109 -6.062 1 81.62 108 VAL B O 1
ATOM 2026 N N . ILE B 1 109 ? 2.803 -29.953 -6.477 1 82.75 109 ILE B N 1
ATOM 2027 C CA . ILE B 1 109 ? 2.357 -31.266 -6.938 1 82.75 109 ILE B CA 1
ATOM 2028 C C . ILE B 1 109 ? 2.908 -32.344 -6.012 1 82.75 109 ILE B C 1
ATOM 2030 O O . ILE B 1 109 ? 4.117 -32.406 -5.781 1 82.75 109 ILE B O 1
ATOM 2034 N N . ASN B 1 110 ? 2.016 -33.156 -5.52 1 82.56 110 ASN B N 1
ATOM 2035 C CA . ASN B 1 110 ? 2.412 -34.188 -4.594 1 82.56 110 ASN B CA 1
ATOM 2036 C C . ASN B 1 110 ? 3.242 -33.656 -3.438 1 82.56 110 ASN B C 1
ATOM 2038 O O . ASN B 1 110 ? 4.309 -34.188 -3.125 1 82.56 110 ASN B O 1
ATOM 2042 N N . ASN B 1 111 ? 2.871 -32.5 -2.973 1 76.12 111 ASN B N 1
ATOM 2043 C CA . ASN B 1 111 ? 3.434 -31.844 -1.795 1 76.12 111 ASN B CA 1
ATOM 2044 C C . ASN B 1 111 ? 4.852 -31.359 -2.055 1 76.12 111 ASN B C 1
ATOM 2046 O O . ASN B 1 111 ? 5.629 -31.156 -1.117 1 76.12 111 ASN B O 1
ATOM 2050 N N . LYS B 1 112 ? 5.094 -31.297 -3.314 1 82 112 LYS B N 1
ATOM 2051 C CA . LYS B 1 112 ? 6.391 -30.734 -3.689 1 82 112 LYS B CA 1
ATOM 2052 C C . LYS B 1 112 ? 6.227 -29.547 -4.625 1 82 112 LYS B C 1
ATOM 2054 O O . LYS B 1 112 ? 5.395 -29.562 -5.531 1 82 112 LYS B O 1
ATOM 2059 N N . VAL B 1 113 ? 7.012 -28.531 -4.398 1 82.31 113 VAL B N 1
ATOM 2060 C CA . VAL B 1 113 ? 6.973 -27.344 -5.238 1 82.31 113 VAL B CA 1
ATOM 2061 C C . VAL B 1 113 ? 7.523 -27.672 -6.625 1 82.31 113 VAL B C 1
ATOM 2063 O O . VAL B 1 113 ? 8.648 -28.172 -6.754 1 82.31 113 VAL B O 1
ATOM 2066 N N . ASP B 1 114 ? 6.684 -27.438 -7.586 1 86.94 114 ASP B N 1
ATOM 2067 C CA . ASP B 1 114 ? 7.109 -27.641 -8.969 1 86.94 114 ASP B CA 1
ATOM 2068 C C . ASP B 1 114 ? 8.25 -26.688 -9.336 1 86.94 114 ASP B C 1
ATOM 2070 O O . ASP B 1 114 ? 8.289 -25.547 -8.875 1 86.94 114 ASP B O 1
ATOM 2074 N N . LYS B 1 115 ? 9.172 -27.172 -10.141 1 88.44 115 LYS B N 1
ATOM 2075 C CA . LYS B 1 115 ? 10.305 -26.359 -10.586 1 88.44 115 LYS B CA 1
ATOM 2076 C C . LYS B 1 115 ? 9.852 -25.297 -11.578 1 88.44 115 LYS B C 1
ATOM 2078 O O . LYS B 1 115 ? 10.484 -24.234 -11.688 1 88.44 115 LYS B O 1
ATOM 2083 N N . LYS B 1 116 ? 8.805 -25.625 -12.227 1 91.5 116 LYS B N 1
ATOM 2084 C CA . LYS B 1 116 ? 8.289 -24.688 -13.219 1 91.5 116 LYS B CA 1
ATOM 2085 C C . LYS B 1 116 ? 7.684 -23.453 -12.539 1 91.5 116 LYS B C 1
ATOM 2087 O O . LYS B 1 116 ? 6.918 -23.594 -11.586 1 91.5 116 LYS B O 1
ATOM 2092 N N . VAL B 1 117 ? 8.094 -22.344 -13.062 1 90.75 117 VAL B N 1
ATOM 2093 C CA . VAL B 1 117 ? 7.574 -21.094 -12.516 1 90.75 117 VAL B CA 1
ATOM 2094 C C . VAL B 1 117 ? 6.742 -20.375 -13.57 1 90.75 117 VAL B C 1
ATOM 2096 O O . VAL B 1 117 ? 7.152 -20.281 -14.734 1 90.75 117 VAL B O 1
ATOM 2099 N N . GLU B 1 118 ? 5.547 -20 -13.133 1 94.75 118 GLU B N 1
ATOM 2100 C CA . GLU B 1 118 ? 4.742 -19.094 -13.953 1 94.75 118 GLU B CA 1
ATOM 2101 C C . GLU B 1 118 ? 4.793 -17.672 -13.406 1 94.75 118 GLU B C 1
ATOM 2103 O O . GLU B 1 118 ? 4.641 -17.453 -12.203 1 94.75 118 GLU B O 1
ATOM 2108 N N . LYS B 1 119 ? 5.027 -16.781 -14.367 1 95.81 119 LYS B N 1
ATOM 2109 C CA . LYS B 1 119 ? 5.137 -15.391 -13.953 1 95.81 119 LYS B CA 1
ATOM 2110 C C . LYS B 1 119 ? 3.992 -14.555 -14.523 1 95.81 119 LYS B C 1
ATOM 2112 O O . LYS B 1 119 ? 3.602 -14.742 -15.68 1 95.81 119 LYS B O 1
ATOM 2117 N N . TYR B 1 120 ? 3.523 -13.75 -13.688 1 96.69 120 TYR B N 1
ATOM 2118 C CA . TYR B 1 120 ? 2.439 -12.844 -14.055 1 96.69 120 TYR B CA 1
ATOM 2119 C C . TYR B 1 120 ? 2.799 -11.398 -13.711 1 96.69 120 TYR B C 1
ATOM 2121 O O . TYR B 1 120 ? 3.414 -11.133 -12.68 1 96.69 120 TYR B O 1
ATOM 2129 N N . GLN B 1 121 ? 2.477 -10.508 -14.617 1 98.31 121 GLN B N 1
ATOM 2130 C CA . GLN B 1 121 ? 2.582 -9.078 -14.344 1 98.31 121 GLN B CA 1
ATOM 2131 C C . GLN B 1 121 ? 1.214 -8.477 -14.047 1 98.31 121 GLN B C 1
ATOM 2133 O O . GLN B 1 121 ? 0.288 -8.594 -14.852 1 98.31 121 GLN B O 1
ATOM 2138 N N . ILE B 1 122 ? 1.07 -7.93 -12.891 1 97.88 122 ILE B N 1
ATOM 2139 C CA . ILE B 1 122 ? -0.128 -7.211 -12.469 1 97.88 122 ILE B CA 1
ATOM 2140 C C . ILE B 1 122 ? 0.142 -5.707 -12.477 1 97.88 122 ILE B C 1
ATOM 2142 O O . ILE B 1 122 ? 1.07 -5.234 -11.82 1 97.88 122 ILE B O 1
ATOM 2146 N N . THR B 1 123 ? -0.694 -4.945 -13.211 1 98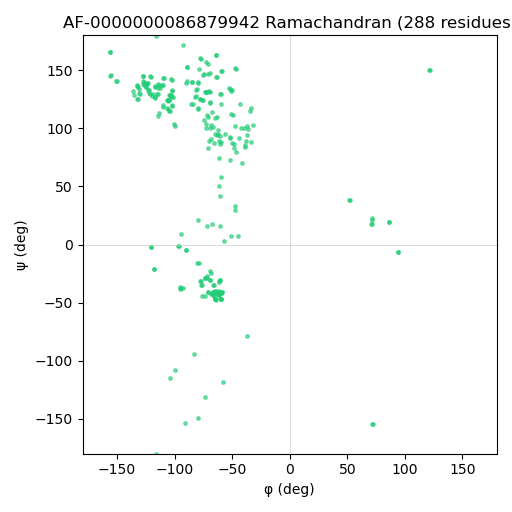.5 123 THR B N 1
ATOM 2147 C CA . THR B 1 123 ? -0.563 -3.496 -13.273 1 98.5 123 THR B CA 1
ATOM 2148 C C . THR B 1 123 ? -1.605 -2.816 -12.391 1 98.5 123 THR B C 1
ATOM 2150 O O . THR B 1 123 ? -2.791 -3.148 -12.453 1 98.5 123 THR B O 1
ATOM 2153 N N . PHE B 1 124 ? -1.097 -1.946 -11.531 1 97.75 124 PHE B N 1
ATOM 2154 C CA . PHE B 1 124 ? -1.946 -1.17 -10.633 1 97.75 124 PHE B CA 1
ATOM 2155 C C . PHE B 1 124 ? -1.957 0.3 -11.039 1 97.75 124 PHE B C 1
ATOM 2157 O O . PHE B 1 124 ? -0.929 0.845 -11.445 1 97.75 124 PHE B O 1
ATOM 2164 N N . ARG B 1 125 ? -3.072 0.927 -10.898 1 95.88 125 ARG B N 1
ATOM 2165 C CA . ARG B 1 125 ? -3.203 2.377 -11 1 95.88 125 ARG B CA 1
ATOM 2166 C C . ARG B 1 125 ? -3.848 2.961 -9.75 1 95.88 125 ARG B C 1
ATOM 2168 O O . ARG B 1 125 ? -4.824 2.41 -9.227 1 95.88 125 ARG B O 1
ATOM 2175 N N . HIS B 1 126 ? -3.229 4.027 -9.336 1 90.56 126 HIS B N 1
ATOM 2176 C CA . HIS B 1 126 ? -3.725 4.613 -8.102 1 90.56 126 HIS B CA 1
ATOM 2177 C C . HIS B 1 126 ? -4.977 5.445 -8.344 1 90.56 126 HIS B C 1
ATOM 2179 O O . HIS B 1 126 ? -5.047 6.199 -9.32 1 90.56 126 HIS B O 1
ATOM 2185 N N . SER B 1 127 ? -5.871 5.293 -7.402 1 82.69 127 SER B N 1
ATOM 2186 C CA . SER B 1 127 ? -7.035 6.16 -7.25 1 82.69 127 SER B CA 1
ATOM 2187 C C . SER B 1 127 ? -7.137 6.703 -5.832 1 82.69 127 SER B C 1
ATOM 2189 O O . SER B 1 127 ? -6.863 5.988 -4.863 1 82.69 127 SER B O 1
ATOM 2191 N N . TYR B 1 128 ? -7.488 7.852 -5.789 1 74.88 128 TYR B N 1
ATOM 2192 C CA . TYR B 1 128 ? -7.543 8.461 -4.465 1 74.88 128 TYR B CA 1
ATOM 2193 C C . TYR B 1 128 ? -8.492 7.699 -3.551 1 74.88 128 TYR B C 1
ATOM 2195 O O . TYR B 1 128 ? -8.172 7.445 -2.387 1 74.88 128 TYR B O 1
ATOM 2203 N N . ASP B 1 129 ? -9.594 7.289 -4.07 1 75.56 129 ASP B N 1
ATOM 2204 C CA . ASP B 1 129 ? -10.664 6.707 -3.266 1 75.56 129 ASP B CA 1
ATOM 2205 C C . ASP B 1 129 ? -10.344 5.262 -2.895 1 75.56 129 ASP B C 1
ATOM 2207 O O . ASP B 1 129 ? -10.68 4.809 -1.798 1 75.56 129 ASP B O 1
ATOM 2211 N N . LEU B 1 130 ? -9.633 4.605 -3.771 1 85.44 130 LEU B N 1
ATOM 2212 C CA . LEU B 1 130 ? -9.562 3.156 -3.611 1 85.44 130 LEU B CA 1
ATOM 2213 C C . LEU B 1 130 ? -8.117 2.701 -3.416 1 85.44 130 LEU B C 1
ATOM 2215 O O . LEU B 1 130 ? -7.863 1.52 -3.17 1 85.44 130 LEU B O 1
ATOM 2219 N N . GLY B 1 131 ? -7.215 3.645 -3.473 1 89.56 131 GLY B N 1
ATOM 2220 C CA . GLY B 1 131 ? -5.828 3.215 -3.533 1 89.56 131 GLY B CA 1
ATOM 2221 C C . GLY B 1 131 ? -5.445 2.609 -4.871 1 89.56 131 GLY B C 1
ATOM 2222 O O . GLY B 1 131 ? -5.988 2.998 -5.91 1 89.56 131 GLY B O 1
ATOM 2223 N N . 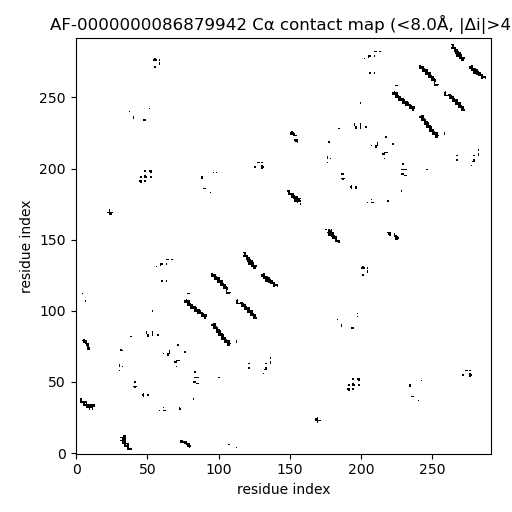PHE B 1 132 ? -4.508 1.813 -4.82 1 94.75 132 PHE B N 1
ATOM 2224 C CA . PHE B 1 132 ? -4.109 1.147 -6.055 1 94.75 132 PHE B CA 1
ATOM 2225 C C . PHE B 1 132 ? -5.129 0.083 -6.449 1 94.75 132 PHE B C 1
ATOM 2227 O O . PHE B 1 132 ? -5.504 -0.756 -5.629 1 94.75 132 PHE B O 1
ATOM 2234 N N . VAL B 1 133 ? -5.527 0.139 -7.723 1 95.88 133 VAL B N 1
ATOM 2235 C CA . VAL B 1 133 ? -6.48 -0.813 -8.281 1 95.88 133 VAL B CA 1
ATOM 2236 C C . VAL B 1 133 ? -5.844 -1.55 -9.461 1 95.88 133 VAL B C 1
ATOM 2238 O O . VAL B 1 133 ? -5.09 -0.959 -10.234 1 95.88 133 VAL B O 1
ATOM 2241 N N . VAL B 1 134 ? -6.215 -2.787 -9.562 1 97 134 VAL B N 1
ATOM 2242 C CA . VAL B 1 134 ? -5.676 -3.58 -10.656 1 97 134 VAL B CA 1
ATOM 2243 C C . VAL B 1 134 ? -6.316 -3.145 -11.977 1 97 134 VAL B C 1
ATOM 2245 O O . VAL B 1 134 ? -7.543 -3.08 -12.086 1 97 134 VAL B O 1
ATOM 2248 N N . THR B 1 135 ? -5.441 -2.908 -13.031 1 97.5 135 THR B N 1
ATOM 2249 C CA . THR B 1 135 ? -5.98 -2.502 -14.32 1 97.5 135 THR B CA 1
ATOM 2250 C C . THR B 1 135 ? -5.641 -3.529 -15.398 1 97.5 135 THR B C 1
ATOM 2252 O O . THR B 1 135 ? -6.258 -3.545 -16.469 1 97.5 135 THR B O 1
ATOM 2255 N N . ASN B 1 136 ? -4.621 -4.312 -15.141 1 97.5 136 ASN B N 1
ATOM 2256 C CA . ASN B 1 136 ? -4.23 -5.309 -16.125 1 97.5 136 ASN B CA 1
ATOM 2257 C C . ASN B 1 136 ? -3.486 -6.477 -15.484 1 97.5 136 ASN B C 1
ATOM 2259 O O . ASN B 1 136 ? -2.816 -6.301 -14.461 1 97.5 136 ASN B O 1
ATOM 2263 N N . VAL B 1 137 ? -3.676 -7.621 -16 1 97.69 137 VAL B N 1
ATOM 2264 C CA . VAL B 1 137 ? -2.943 -8.828 -15.625 1 97.69 137 VAL B CA 1
ATOM 2265 C C . VAL B 1 137 ? -2.473 -9.555 -16.875 1 97.69 137 VAL B C 1
ATOM 2267 O O . VAL B 1 137 ? -3.273 -9.859 -17.766 1 97.69 137 VAL B O 1
ATOM 2270 N N . VAL B 1 138 ? -1.157 -9.812 -16.953 1 97 138 VAL B N 1
ATOM 2271 C CA . VAL B 1 138 ? -0.612 -10.5 -18.109 1 97 138 VAL B CA 1
ATOM 2272 C C . VAL B 1 138 ? 0.296 -11.641 -17.656 1 97 138 VAL B C 1
ATOM 2274 O O . VAL B 1 138 ? 1.062 -11.492 -16.703 1 97 138 VAL B O 1
ATOM 2277 N N . LYS B 1 139 ? 0.114 -12.766 -18.266 1 96.12 139 LYS B N 1
ATOM 2278 C CA . LYS B 1 139 ? 1.068 -13.859 -18.078 1 96.12 139 LYS B CA 1
ATOM 2279 C C . LYS B 1 139 ? 2.359 -13.602 -18.859 1 96.12 139 LYS B C 1
ATOM 2281 O O . LYS B 1 139 ? 2.324 -13.305 -2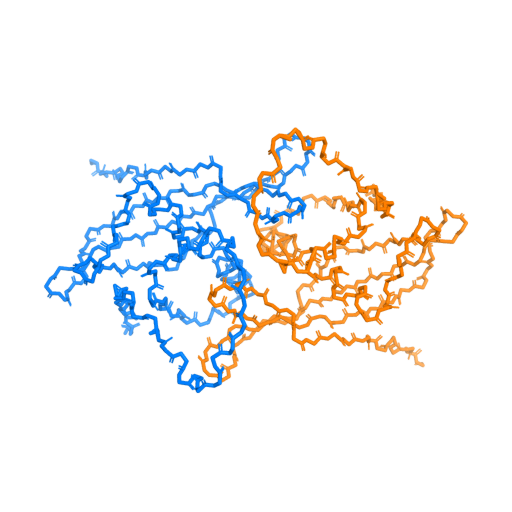0.047 1 96.12 139 LYS B O 1
ATOM 2286 N N . LYS B 1 140 ? 3.432 -13.641 -18.062 1 92.81 140 LYS B N 1
ATOM 2287 C CA . LYS B 1 140 ? 4.715 -13.422 -18.734 1 92.81 140 LYS B CA 1
ATOM 2288 C C . LYS B 1 140 ? 5.219 -14.711 -19.375 1 92.81 140 LYS B C 1
ATOM 2290 O O . LYS B 1 140 ? 5.098 -15.789 -18.812 1 92.81 140 LYS B O 1
ATOM 2295 N N . LEU B 1 141 ? 5.527 -14.586 -20.656 1 77.94 141 LEU B N 1
ATOM 2296 C CA . LEU B 1 141 ? 6.023 -15.75 -21.391 1 77.94 141 LEU B CA 1
ATOM 2297 C C . LEU B 1 141 ? 7.441 -16.109 -20.938 1 77.94 141 LEU B C 1
ATOM 2299 O O . LEU B 1 141 ? 8.266 -15.211 -20.703 1 77.94 141 LEU B O 1
ATOM 2303 N N . THR B 1 142 ? 7.594 -17.188 -20.266 1 63.22 142 THR B N 1
ATOM 2304 C CA . THR B 1 142 ? 8.945 -17.672 -20 1 63.22 142 THR B CA 1
ATOM 2305 C C . THR B 1 142 ? 9.781 -17.688 -21.266 1 63.22 142 THR B C 1
ATOM 2307 O O . THR B 1 142 ? 9.352 -18.234 -22.281 1 63.22 142 THR B O 1
ATOM 2310 N N . THR B 1 143 ? 10.398 -16.641 -21.625 1 49.72 143 THR B N 1
ATOM 2311 C CA . THR B 1 143 ? 11.281 -16.859 -22.766 1 49.72 143 THR B CA 1
ATOM 2312 C C . THR B 1 143 ? 12.211 -18.047 -22.516 1 49.72 143 THR B C 1
ATOM 2314 O O . THR B 1 143 ? 12.969 -18.062 -21.547 1 49.72 143 THR B O 1
ATOM 2317 N N . LEU B 1 144 ? 11.859 -19.234 -22.906 1 41.78 144 LEU B N 1
ATOM 2318 C CA . LEU B 1 144 ? 12.852 -20.297 -23.109 1 41.78 144 LEU B CA 1
ATOM 2319 C C . LEU B 1 144 ? 14.117 -19.734 -23.75 1 41.78 144 LEU B C 1
ATOM 2321 O O . LEU B 1 144 ? 14.062 -19.078 -24.781 1 41.78 144 LEU B O 1
ATOM 2325 N N . SER B 1 145 ? 15.008 -19.188 -23.016 1 36.19 145 SER B N 1
ATOM 2326 C CA . SER B 1 145 ? 16.25 -19.156 -23.781 1 36.19 145 SER B CA 1
ATOM 2327 C C . SER B 1 145 ? 16.406 -20.406 -24.641 1 36.19 145 SER B C 1
ATOM 2329 O O . SER B 1 145 ? 16.438 -21.516 -24.125 1 36.19 145 SER B O 1
ATOM 2331 N N . CYS B 1 146 ? 16.062 -20.25 -25.938 1 33.34 146 CYS B N 1
ATOM 2332 C CA . CYS B 1 146 ? 16.719 -21.156 -26.875 1 33.34 146 CYS B CA 1
ATOM 2333 C C . CYS B 1 146 ? 18.234 -21.078 -26.734 1 33.34 146 CYS B C 1
ATOM 2335 O O . CYS B 1 146 ? 18.797 -19.984 -26.578 1 33.34 146 CYS B O 1
#

Radius of gyration: 20.9 Å; Cα contacts (8 Å, |Δi|>4): 512; chains: 2; bounding box: 46×68×50 Å

Solvent-accessible surface area (backbone atoms only — not comparable to full-atom values): 17290 Å² total; per-residue (Å²): 128,87,70,73,71,24,60,24,37,40,51,64,74,71,65,86,65,74,91,72,82,94,93,65,69,66,90,64,78,57,67,68,71,21,44,80,66,79,70,80,80,57,87,49,68,52,53,35,38,43,48,53,37,41,56,51,42,38,56,61,51,52,45,52,36,37,75,70,59,75,44,60,83,53,73,86,43,29,39,34,65,52,81,59,36,80,74,45,77,47,70,45,89,94,71,34,46,35,37,32,33,36,42,42,37,18,48,39,55,94,90,34,75,43,87,60,71,48,37,33,41,37,31,30,38,51,37,83,90,70,21,62,38,81,76,46,76,44,76,50,75,76,73,70,80,125,130,88,72,45,70,16,54,29,42,42,68,80,74,74,71,81,71,70,95,72,80,92,85,46,78,69,84,69,77,64,70,57,68,40,36,78,45,71,71,83,80,58,86,48,68,53,52,36,38,45,48,54,38,42,55,51,42,40,57,61,52,51,43,52,36,36,75,70,58,75,43,61,85,53,76,84,42,35,46,36,63,51,81,57,38,81,76,44,78,46,72,44,90,94,70,34,48,35,38,32,33,36,41,42,37,17,48,39,55,93,91,32,74,44,87,60,72,48,38,32,39,38,31,29,38,53,38,84,90,72,20,62,40,81,77,46,77,43,77,51,76,75,72,70,81,124

Nearest PDB structures (foldseek):
  3bb9-assembly3_E  TM=4.819E-01  e=4.749E-02  Shewanella frigidimarina NCIMB 400
  3soy-assembly1_A-2  TM=5.256E-01  e=7.925E-02  Salmonella enterica subsp. enterica serovar Typhimurium str. LT2
  5cnl-assembly1_A  TM=4.424E-01  e=1.053E-01  Legionella pneumophila subsp. pneumophila str. Philadelphia 1
  7qun-assembly1_A  TM=5.545E-01  e=6.505E-01  Sus scrofa domesticus
  3fsd-assembly1_A-2  TM=4.270E-01  e=2.085E-01  Rhodospirillum rubrum ATCC 11170

Organism: NCBI:txid248903

Foldseek 3Di:
DPQQQPFQQLQQPPPVPPPDDDDDCPPPPPPSRNDDDDDDQDDDPVVNVQQVVCVVCVVLVSVVCVVVPVQDDDRVWTKGKDRKGWDDWDADPPGKIKTKIKIWIFTQDPNRTDPDIKIKIWMWIQDPVPGTHTDDIDTDDPPPPD/DPQQFQQQQLDPPPPPDDPDDDDDCPPPPDPSRRGDGDDDQDDDPVVNVQQVVCVVCVVLVSVVCVVVPVQDDDSVWGKRKDRKGWDDWDADPPGKIKTKIKIWIFTQDPNRTDPDIKIKIWMWIQDPVPGTHTDDIDTDDPPPPD

pLDDT: mean 72.58, std 27.07, range [19.48, 98.5]